Protein AF-A0A162KW30-F1 (afdb_monomer)

Radius of gyration: 27.32 Å; Cα contacts (8 Å, |Δi|>4): 170; chains: 1; bounding box: 54×61×60 Å

Mean predicted aligned error: 16.45 Å

Sequence (196 aa):
MENEQIKNENNSSNITFGSIIRRERKKSGKSLKEIEKEMTVKVKKVKDGKEVIEEDALITASYLNRIENENRVNVSFNLVCLLIKKFNLDLIEVFKSFGYGDIIANNMKQNSIKQDDIETILKETNFEAPIIIDGKEEKKVLTNNEKDMIATILNDVFKYGISNEESIVYVLTKLLNDMDCYKKSRKRLADDLKKI

Organism: NCBI:txid1538

Nearest PDB structures (foldseek):
  6xyw-assembly1_Bf  TM=2.398E-01  e=1.977E+00  Arabidopsis thaliana
  3kta-assembly2_D  TM=2.580E-01  e=2.854E+00  Pyrococcus furiosus
  4dys-assembly1_C  TM=1.854E-01  e=3.339E+00  Influenza A virus

Structure (mmCIF, N/CA/C/O backbone):
data_AF-A0A162KW30-F1
#
_entry.id   AF-A0A162KW30-F1
#
loop_
_atom_site.group_PDB
_atom_site.id
_atom_site.type_symbol
_atom_site.label_atom_id
_atom_site.label_alt_id
_atom_site.label_comp_id
_atom_site.label_asym_id
_atom_site.label_entity_id
_atom_site.label_seq_id
_atom_site.pdbx_PDB_ins_code
_atom_site.Cartn_x
_atom_site.Cartn_y
_atom_site.Cartn_z
_atom_site.occupancy
_atom_site.B_iso_or_equiv
_atom_site.auth_seq_id
_atom_site.auth_comp_id
_atom_site.auth_asym_id
_atom_site.auth_atom_id
_atom_site.pdbx_PDB_model_num
ATOM 1 N N . MET A 1 1 ? -17.166 -26.130 32.562 1.00 35.44 1 MET A N 1
ATOM 2 C CA . MET A 1 1 ? -17.244 -26.934 31.329 1.00 35.44 1 MET A CA 1
ATOM 3 C C . MET A 1 1 ? -17.393 -25.967 30.179 1.00 35.44 1 MET A C 1
ATOM 5 O O . MET A 1 1 ? -18.479 -25.457 29.935 1.00 35.44 1 MET A O 1
ATOM 9 N N . GLU A 1 2 ? -16.247 -25.629 29.603 1.00 36.00 2 GLU A N 1
ATOM 10 C CA . GLU A 1 2 ? -16.118 -24.983 28.302 1.00 36.00 2 GLU A CA 1
ATOM 11 C C . GLU A 1 2 ? -16.771 -25.859 27.228 1.00 36.00 2 GLU A C 1
ATOM 13 O O . GLU A 1 2 ? -16.699 -27.083 27.310 1.00 36.00 2 GLU A O 1
ATOM 18 N N . ASN A 1 3 ? -17.409 -25.228 26.243 1.00 32.56 3 ASN A N 1
ATOM 19 C CA . ASN A 1 3 ? -17.241 -25.601 24.840 1.00 32.56 3 ASN A CA 1
ATOM 20 C C . ASN A 1 3 ? -17.861 -24.531 23.938 1.00 32.56 3 ASN A C 1
ATOM 22 O O . ASN A 1 3 ? -19.067 -24.466 23.710 1.00 32.56 3 ASN A O 1
ATOM 26 N N . GLU A 1 4 ? -16.973 -23.638 23.510 1.00 43.03 4 GLU A N 1
ATOM 27 C CA . GLU A 1 4 ? -16.759 -23.263 22.114 1.00 43.03 4 GLU A CA 1
ATOM 28 C C . GLU A 1 4 ? -17.941 -23.431 21.148 1.00 43.03 4 GLU A C 1
ATOM 30 O O . GLU A 1 4 ? -18.181 -24.488 20.571 1.00 43.03 4 GLU A O 1
ATOM 35 N N . GLN A 1 5 ? -18.566 -22.302 20.823 1.00 36.06 5 GLN A N 1
ATOM 36 C CA . GLN A 1 5 ? -18.911 -22.010 19.435 1.00 36.06 5 GLN A CA 1
ATOM 37 C C . GLN A 1 5 ? -18.381 -20.621 19.085 1.00 36.06 5 GLN A C 1
ATOM 39 O O . GLN A 1 5 ? -19.130 -19.671 18.865 1.00 36.06 5 GLN A O 1
ATOM 44 N N . ILE A 1 6 ? -17.052 -20.510 19.007 1.00 41.78 6 ILE A N 1
ATOM 45 C CA . ILE A 1 6 ? -16.436 -19.538 18.104 1.00 41.78 6 ILE A CA 1
ATOM 46 C C . ILE A 1 6 ? -16.698 -20.093 16.704 1.00 41.78 6 ILE A C 1
ATOM 48 O O . ILE A 1 6 ? -15.903 -20.841 16.140 1.00 41.78 6 ILE A O 1
ATOM 52 N N . LYS A 1 7 ? -17.888 -19.804 16.168 1.00 34.81 7 LYS A N 1
ATOM 53 C CA . LYS A 1 7 ? -18.152 -20.029 14.753 1.00 34.81 7 LYS A CA 1
ATOM 54 C C . LYS A 1 7 ? -17.216 -19.105 13.985 1.00 34.81 7 LYS A C 1
ATOM 56 O O . LYS A 1 7 ? -17.316 -17.886 14.082 1.00 34.81 7 LYS A O 1
ATOM 61 N N . ASN A 1 8 ? -16.297 -19.720 13.248 1.00 37.59 8 ASN A N 1
ATOM 62 C CA . ASN A 1 8 ? -15.554 -19.095 12.167 1.00 37.59 8 ASN A CA 1
ATOM 63 C C . ASN A 1 8 ? -16.551 -18.497 11.160 1.00 37.59 8 ASN A C 1
ATOM 65 O O . ASN A 1 8 ? -16.997 -19.178 10.238 1.00 37.59 8 ASN A O 1
ATOM 69 N N . GLU A 1 9 ? -16.890 -17.219 11.327 1.00 38.69 9 GLU A N 1
ATOM 70 C CA . GLU A 1 9 ? -17.570 -16.380 10.332 1.00 38.69 9 GLU A CA 1
ATOM 71 C C . GLU A 1 9 ? -16.585 -15.996 9.215 1.00 38.69 9 GLU A C 1
ATOM 73 O O . GLU A 1 9 ? -16.326 -14.829 8.947 1.00 38.69 9 GLU A O 1
ATOM 78 N N . ASN A 1 10 ? -15.985 -17.000 8.576 1.00 41.72 10 ASN A N 1
ATOM 79 C CA . ASN A 1 10 ? -15.046 -16.821 7.470 1.00 41.72 10 ASN A CA 1
ATOM 80 C C . ASN A 1 10 ? -15.664 -17.225 6.125 1.00 41.72 10 ASN A C 1
ATOM 82 O O . ASN A 1 10 ? -14.955 -17.722 5.258 1.00 41.72 10 ASN A O 1
ATOM 86 N N . ASN A 1 11 ? -16.969 -16.998 5.918 1.00 37.97 11 ASN A N 1
ATOM 87 C CA . ASN A 1 11 ? -17.553 -17.078 4.577 1.00 37.97 11 ASN A CA 1
ATOM 88 C C . ASN A 1 11 ? -18.704 -16.079 4.334 1.00 37.97 11 ASN A C 1
ATOM 90 O O . ASN A 1 11 ? -19.744 -16.128 4.980 1.00 37.97 11 ASN A O 1
ATOM 94 N N . SER A 1 12 ? -18.448 -15.230 3.330 1.00 41.47 12 SER A N 1
ATOM 95 C CA . SER A 1 12 ? -19.298 -14.330 2.531 1.00 41.47 12 SER A CA 1
ATOM 96 C C . SER A 1 12 ? -19.993 -13.104 3.166 1.00 41.47 12 SER A C 1
ATOM 98 O O . SER A 1 12 ? -20.921 -13.210 3.957 1.00 41.47 12 SER A O 1
ATOM 100 N N . SER A 1 13 ? -19.595 -11.933 2.638 1.00 48.72 13 SER A N 1
ATOM 101 C CA . SER A 1 13 ? -20.461 -10.824 2.184 1.00 48.72 13 SER A CA 1
ATOM 102 C C . SER A 1 13 ? -21.050 -9.779 3.149 1.00 48.72 13 SER A C 1
ATOM 104 O O . SER A 1 13 ? -22.063 -9.204 2.776 1.00 48.72 13 SER A O 1
ATOM 106 N N . ASN A 1 14 ? -20.442 -9.451 4.303 1.00 62.00 14 ASN A N 1
ATOM 107 C CA . ASN A 1 14 ? -20.632 -8.132 4.965 1.00 62.00 14 ASN A CA 1
ATOM 108 C C . ASN A 1 14 ? -19.674 -7.911 6.161 1.00 62.00 14 ASN A C 1
ATOM 110 O O . ASN A 1 14 ? -20.093 -7.878 7.316 1.00 62.00 14 ASN A O 1
ATOM 114 N N . ILE A 1 15 ? -18.369 -7.750 5.912 1.00 80.56 15 ILE A N 1
ATOM 1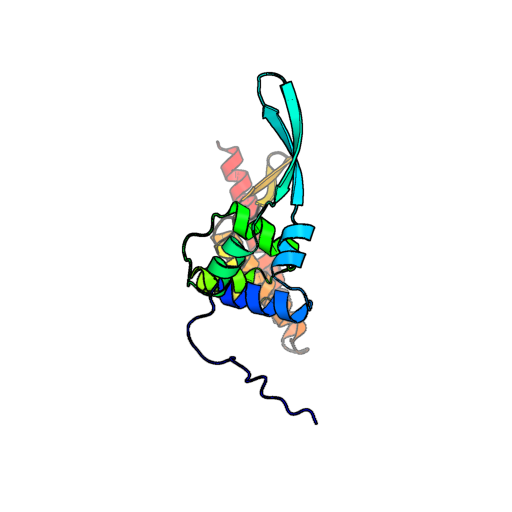15 C CA . ILE A 1 15 ? -17.463 -7.215 6.947 1.00 80.56 15 ILE A CA 1
ATOM 116 C C . ILE A 1 15 ? -17.817 -5.734 7.125 1.00 80.56 15 ILE A C 1
ATOM 118 O O . ILE A 1 15 ? -17.668 -4.968 6.178 1.00 80.56 15 ILE A O 1
ATOM 122 N N . THR A 1 16 ? -18.281 -5.321 8.307 1.00 89.44 16 THR A N 1
ATOM 123 C CA . THR A 1 16 ? -18.577 -3.909 8.605 1.00 89.44 16 THR A CA 1
ATOM 124 C C . THR A 1 16 ? -17.533 -3.331 9.551 1.00 89.44 16 THR A C 1
ATOM 126 O O . THR A 1 16 ? -16.923 -4.042 10.348 1.00 89.44 16 THR A O 1
ATOM 129 N N . PHE A 1 17 ? -17.332 -2.013 9.515 1.00 91.25 17 PHE A N 1
ATOM 130 C CA . PHE A 1 17 ? -16.385 -1.364 10.423 1.00 91.25 17 PHE A CA 1
ATOM 131 C C . PHE A 1 17 ? -16.733 -1.634 11.901 1.00 91.25 17 PHE A C 1
ATOM 133 O O . PHE A 1 17 ? -15.858 -1.882 12.732 1.00 91.25 17 PHE A O 1
ATOM 140 N N . GLY A 1 18 ? -18.033 -1.682 12.210 1.00 92.06 18 GLY A N 1
ATOM 141 C CA . GLY A 1 18 ? -18.549 -2.042 13.527 1.00 92.06 18 GLY A CA 1
ATOM 142 C C . GLY A 1 18 ? -18.197 -3.461 13.971 1.00 92.06 18 GLY A C 1
ATOM 143 O O . GLY A 1 18 ? -17.797 -3.652 15.123 1.00 92.06 18 GLY A O 1
ATOM 144 N N . SER A 1 19 ? -18.289 -4.453 13.076 1.00 91.62 19 SER A N 1
ATOM 145 C CA . SER A 1 19 ? -17.962 -5.844 13.417 1.00 91.62 19 SER A CA 1
ATOM 146 C C . SER A 1 19 ? -16.473 -6.023 13.725 1.00 91.62 19 SER A C 1
ATOM 148 O O . SER A 1 19 ? -16.132 -6.753 14.658 1.00 91.62 19 SER A O 1
ATOM 150 N N . ILE A 1 20 ? -15.599 -5.306 13.007 1.00 92.75 20 ILE A N 1
ATOM 151 C CA . ILE A 1 20 ? -14.146 -5.295 13.245 1.00 92.75 20 ILE A CA 1
ATOM 152 C C . ILE A 1 20 ? -13.847 -4.772 14.655 1.00 92.75 20 ILE A C 1
ATOM 154 O O . ILE A 1 20 ? -13.191 -5.448 15.450 1.00 92.75 20 ILE A O 1
ATOM 158 N N . ILE A 1 21 ? -14.385 -3.597 15.000 1.00 93.56 21 ILE A N 1
ATOM 159 C CA . ILE A 1 21 ? -14.180 -2.977 16.318 1.00 93.56 21 ILE A CA 1
ATOM 160 C C . ILE A 1 21 ? -14.689 -3.886 17.436 1.00 93.56 21 ILE A C 1
ATOM 162 O O . ILE A 1 21 ? -13.979 -4.128 18.413 1.00 93.56 21 ILE A O 1
ATOM 166 N N . ARG A 1 22 ? -15.901 -4.432 17.283 1.00 93.38 22 ARG A N 1
ATOM 167 C CA . ARG A 1 22 ? -16.506 -5.322 18.279 1.00 93.38 22 ARG A CA 1
ATOM 168 C C . ARG A 1 22 ? -15.631 -6.545 18.545 1.00 93.38 22 ARG A C 1
ATOM 170 O O . ARG A 1 22 ? -15.493 -6.955 19.700 1.00 93.38 22 ARG A O 1
ATOM 177 N N . ARG A 1 23 ? -15.052 -7.131 17.492 1.00 93.81 23 AR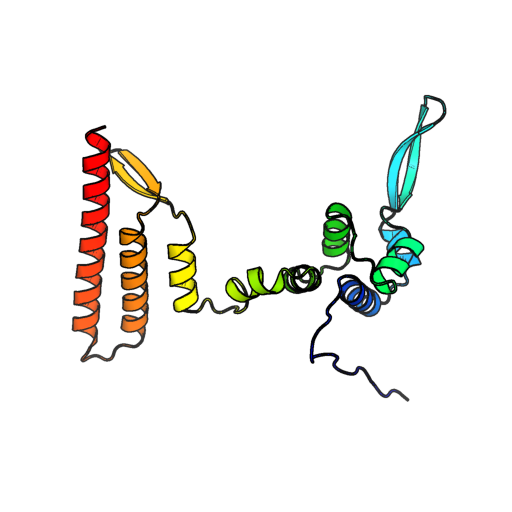G A N 1
ATOM 178 C CA . ARG A 1 23 ? -14.154 -8.286 17.593 1.00 93.81 23 ARG A CA 1
ATOM 179 C C . ARG A 1 23 ? -12.884 -7.933 18.365 1.00 93.81 23 ARG A C 1
ATOM 181 O O . ARG A 1 23 ? -12.570 -8.621 19.334 1.00 93.81 23 ARG A O 1
ATOM 188 N N . GLU A 1 24 ? -12.191 -6.861 17.987 1.00 93.62 24 GLU A N 1
ATOM 189 C CA . GLU A 1 24 ? -10.928 -6.477 18.635 1.00 93.62 24 GLU A CA 1
ATOM 190 C C . GLU A 1 24 ? -11.132 -5.987 20.076 1.00 93.62 24 GLU A C 1
ATOM 192 O O . GLU A 1 24 ? -10.371 -6.354 20.974 1.00 93.62 24 GLU A O 1
ATOM 197 N N . ARG A 1 25 ? -12.228 -5.272 20.362 1.00 94.50 25 ARG A N 1
ATOM 198 C CA . ARG A 1 25 ? -12.582 -4.918 21.742 1.00 94.50 25 ARG A CA 1
ATOM 199 C C . ARG A 1 25 ? -12.811 -6.162 22.599 1.00 94.50 25 ARG A C 1
ATOM 201 O O . ARG A 1 25 ? -12.251 -6.249 23.691 1.00 94.50 25 ARG A O 1
ATOM 208 N N . LYS A 1 26 ? -13.602 -7.131 22.121 1.00 94.00 26 LYS A N 1
ATOM 209 C CA . LYS A 1 26 ? -13.847 -8.387 22.853 1.00 94.00 26 LYS A CA 1
ATOM 210 C C . LYS A 1 26 ? -12.557 -9.176 23.088 1.00 94.00 26 LYS A C 1
ATOM 212 O O . LYS A 1 26 ? -12.370 -9.661 24.198 1.00 94.00 26 LYS A O 1
ATOM 217 N N . LYS A 1 27 ? -11.654 -9.246 22.101 1.00 92.94 27 LYS A N 1
ATOM 218 C CA . LYS A 1 27 ? -10.320 -9.856 22.264 1.00 92.94 27 LYS A CA 1
ATOM 219 C C . LYS A 1 27 ? -9.495 -9.172 23.355 1.00 92.94 27 LYS A C 1
ATOM 221 O O . LYS A 1 27 ? -8.808 -9.849 24.106 1.00 92.94 27 LYS A O 1
ATOM 226 N N . SER A 1 28 ? -9.597 -7.847 23.475 1.00 90.06 28 SER A N 1
ATOM 227 C CA . SER A 1 28 ? -8.920 -7.093 24.539 1.00 90.06 28 SER A CA 1
ATOM 228 C C . SER A 1 28 ? -9.554 -7.250 25.932 1.00 90.06 28 SER A C 1
ATOM 230 O O . SER A 1 28 ? -9.006 -6.733 26.900 1.00 90.06 28 SER A O 1
ATOM 232 N N . GLY A 1 29 ? -10.709 -7.920 26.051 1.00 92.31 29 GLY A N 1
ATOM 233 C CA . GLY A 1 29 ? -11.414 -8.132 27.321 1.00 92.31 29 GLY A CA 1
ATOM 234 C C . GLY A 1 29 ? -12.092 -6.887 27.904 1.00 92.31 29 GLY A C 1
ATOM 235 O O . GLY A 1 29 ? -12.604 -6.947 29.017 1.00 92.31 29 GLY A O 1
ATOM 236 N N . LYS A 1 30 ? -12.120 -5.764 27.174 1.00 93.12 30 LYS A N 1
ATOM 237 C CA . LYS A 1 30 ? -12.588 -4.468 27.691 1.00 93.12 30 LYS A CA 1
ATOM 238 C C . LYS A 1 30 ? -14.063 -4.202 27.403 1.00 93.12 30 LYS A C 1
ATOM 240 O O . LYS A 1 30 ? -14.580 -4.440 26.305 1.00 93.12 30 LYS A O 1
ATOM 245 N N . SER A 1 31 ? -14.750 -3.627 28.380 1.00 94.38 31 SER A N 1
ATOM 246 C CA . SER A 1 31 ? -16.085 -3.056 28.223 1.00 94.38 31 SER A CA 1
ATOM 247 C C . SER A 1 31 ? -16.043 -1.731 27.452 1.00 94.38 31 SER A C 1
ATOM 249 O O . SER A 1 31 ? -15.019 -1.056 27.369 1.00 94.38 31 SER A O 1
ATOM 251 N N . LEU A 1 32 ? -17.186 -1.318 26.899 1.00 94.31 32 LEU A N 1
ATOM 252 C CA . LEU A 1 32 ? -17.308 -0.032 26.200 1.00 94.31 32 LEU A CA 1
ATOM 253 C C . LEU A 1 32 ? -16.972 1.162 27.111 1.00 94.31 32 LEU A C 1
ATOM 255 O O . LEU A 1 32 ? -16.359 2.121 26.654 1.00 94.31 32 LEU A O 1
ATOM 259 N N . LYS A 1 33 ? -17.333 1.083 28.401 1.00 94.81 33 LYS A N 1
ATOM 260 C CA . LYS A 1 33 ? -17.026 2.121 29.397 1.00 94.81 33 LYS A CA 1
ATOM 261 C C . LYS A 1 33 ? -15.531 2.223 29.691 1.00 94.81 33 LYS A C 1
ATOM 263 O O . LYS A 1 33 ? -15.026 3.318 29.905 1.00 94.81 33 LYS A O 1
ATOM 268 N N . GLU A 1 34 ? -14.822 1.097 29.698 1.00 93.88 34 GLU A N 1
ATOM 269 C CA . GLU A 1 34 ? -13.366 1.100 29.862 1.00 93.88 34 GLU A CA 1
ATOM 270 C C . GLU A 1 34 ? -12.676 1.722 28.649 1.00 93.88 34 GLU A C 1
ATOM 272 O O . GLU A 1 34 ? -11.767 2.527 28.822 1.00 93.88 34 GLU A O 1
ATOM 277 N N . ILE A 1 35 ? -13.151 1.435 27.430 1.00 94.25 35 ILE A N 1
ATOM 278 C CA . ILE A 1 35 ? -12.634 2.092 26.222 1.00 94.25 35 ILE A CA 1
ATOM 279 C C . ILE A 1 35 ? -12.885 3.601 26.257 1.00 94.25 35 ILE A C 1
ATOM 281 O O . ILE A 1 35 ? -11.957 4.357 25.987 1.00 94.25 35 ILE A O 1
ATOM 285 N N . GLU A 1 36 ? -14.096 4.037 26.613 1.00 94.31 36 GLU A N 1
ATOM 286 C CA . GLU A 1 36 ? -14.420 5.462 26.772 1.00 94.31 36 GLU A CA 1
ATOM 287 C C . GLU A 1 36 ? -13.448 6.137 27.743 1.00 94.31 36 GLU A C 1
ATOM 289 O O . GLU A 1 36 ? -12.816 7.124 27.381 1.00 94.31 36 GLU A O 1
ATOM 294 N N . LYS A 1 37 ? -13.243 5.544 28.926 1.00 93.12 37 LYS A N 1
ATOM 295 C CA . LYS A 1 37 ? -12.314 6.062 29.937 1.00 93.12 37 LYS A CA 1
ATOM 296 C C . LYS A 1 37 ? -10.875 6.158 29.422 1.00 93.12 37 LYS A C 1
ATOM 298 O O . LYS A 1 37 ? -10.185 7.132 29.702 1.00 93.12 37 LYS A O 1
ATOM 303 N N . GLU A 1 38 ? -10.407 5.164 28.672 1.00 92.25 38 GLU A N 1
ATOM 304 C CA . GLU A 1 38 ? -9.063 5.172 28.077 1.00 92.25 38 GLU A CA 1
ATOM 305 C C . GLU A 1 38 ? -8.913 6.158 26.913 1.00 92.25 38 GLU A C 1
ATOM 307 O O . GLU A 1 38 ? -7.795 6.430 26.476 1.00 92.25 38 GLU A O 1
ATOM 312 N N . MET A 1 39 ? -10.027 6.645 26.372 1.00 91.00 39 MET A N 1
ATOM 313 C CA . MET A 1 39 ? -10.074 7.619 25.286 1.00 91.00 39 MET A CA 1
ATOM 314 C C . MET A 1 39 ? -10.511 9.003 25.776 1.00 91.00 39 MET A C 1
ATOM 316 O O . MET A 1 39 ? -10.816 9.874 24.961 1.00 91.00 39 MET A O 1
ATOM 320 N N . THR A 1 40 ? -10.506 9.219 27.090 1.00 92.06 40 THR A N 1
ATOM 321 C CA . THR A 1 40 ? -10.699 10.525 27.711 1.00 92.06 40 THR A CA 1
ATOM 322 C C . THR A 1 40 ? -9.392 11.301 27.719 1.00 92.06 40 THR A C 1
ATOM 324 O O . THR A 1 40 ? -8.357 10.812 28.174 1.00 92.06 40 THR A O 1
ATOM 327 N N . VAL A 1 41 ? -9.439 12.532 27.219 1.00 88.69 41 VAL A N 1
ATOM 328 C CA . VAL A 1 41 ? -8.291 13.440 27.175 1.00 88.69 41 VAL A CA 1
ATOM 329 C C . VAL A 1 41 ? -8.634 14.761 27.846 1.00 88.69 41 VAL A C 1
ATOM 331 O O . VAL A 1 41 ? -9.793 15.163 27.923 1.00 88.69 41 VAL A O 1
ATOM 334 N N . LYS A 1 42 ? -7.609 15.462 28.328 1.00 88.81 42 LYS A N 1
ATOM 335 C CA . LYS A 1 42 ? -7.765 16.806 28.885 1.00 88.81 42 LYS A CA 1
ATOM 336 C C . LYS A 1 42 ? -7.868 17.817 27.750 1.00 88.81 42 LYS A C 1
ATOM 338 O O . LYS A 1 42 ? -6.921 17.995 26.988 1.00 88.81 42 LYS A O 1
ATOM 343 N N . VAL A 1 43 ? -9.009 18.484 27.654 1.00 83.62 43 VAL A N 1
ATOM 344 C CA . VAL A 1 43 ? -9.313 19.498 26.647 1.00 83.62 43 VAL A CA 1
ATOM 345 C C . VAL A 1 43 ? -9.427 20.851 27.336 1.00 83.62 43 VAL A C 1
ATOM 347 O O . VAL A 1 43 ? -10.118 20.999 28.342 1.00 83.62 43 VAL A O 1
ATOM 350 N N . LYS A 1 44 ? -8.752 21.862 26.785 1.00 83.69 44 LYS A N 1
ATOM 351 C CA . LYS A 1 44 ? -8.962 23.253 27.189 1.00 83.69 44 LYS A CA 1
ATOM 352 C C . LYS A 1 44 ? -10.266 23.754 26.579 1.00 83.69 44 LYS A C 1
ATOM 354 O O . LYS A 1 44 ? -10.395 23.793 25.358 1.00 83.69 44 LYS A O 1
ATOM 359 N N . LYS A 1 45 ? -11.218 24.146 27.418 1.00 81.62 45 LYS A N 1
ATOM 360 C CA . LYS A 1 45 ? -12.473 24.781 27.007 1.00 81.62 45 LYS A CA 1
ATOM 361 C C . LYS A 1 45 ? -12.574 26.156 27.650 1.00 81.62 45 LYS A C 1
ATOM 363 O O . LYS A 1 45 ? -12.101 26.360 28.763 1.00 81.62 45 LYS A O 1
ATOM 368 N N . VAL A 1 46 ? -13.190 27.102 26.952 1.00 81.44 46 VAL A N 1
ATOM 369 C CA . VAL A 1 46 ? -13.500 28.413 27.526 1.00 81.44 46 VAL A CA 1
ATOM 370 C C . VAL A 1 46 ? -14.909 28.347 28.100 1.00 81.44 46 VAL A C 1
ATOM 372 O O . VAL A 1 46 ? -15.869 28.177 27.351 1.00 81.44 46 VAL A O 1
ATOM 375 N N . LYS A 1 47 ? -15.030 28.462 29.422 1.00 79.25 47 LYS A N 1
ATOM 376 C CA . LYS A 1 47 ? -16.312 28.633 30.120 1.00 79.25 47 LYS A CA 1
ATOM 377 C C . LYS A 1 47 ? -16.297 29.984 30.818 1.00 79.25 47 LYS A C 1
ATOM 379 O O . LYS A 1 47 ? -15.323 30.317 31.488 1.00 79.25 47 LYS A O 1
ATOM 384 N N . ASP A 1 48 ? -17.341 30.778 30.596 1.00 79.81 48 ASP A N 1
ATOM 385 C CA . ASP A 1 48 ? -17.507 32.113 31.190 1.00 79.81 48 ASP A CA 1
ATOM 386 C C . ASP A 1 48 ? -16.278 33.029 31.009 1.00 79.81 48 ASP A C 1
ATOM 388 O O . ASP A 1 48 ? -15.855 33.742 31.919 1.00 79.81 48 ASP A O 1
ATOM 392 N N . GLY A 1 49 ? -15.656 32.974 29.824 1.00 80.31 49 GLY A N 1
ATOM 393 C CA . GLY A 1 49 ? -14.479 33.781 29.479 1.00 80.31 49 GLY A CA 1
ATOM 394 C C . GLY A 1 49 ? -13.159 33.330 30.118 1.00 80.31 49 GLY A C 1
ATOM 395 O O . GLY A 1 49 ? -12.154 34.019 29.956 1.00 80.31 49 GLY A O 1
ATOM 396 N N . LYS A 1 50 ? -13.124 32.188 30.820 1.00 77.94 50 LYS A N 1
ATOM 397 C CA . LYS A 1 50 ? -11.910 31.620 31.428 1.00 77.94 50 LYS A CA 1
ATOM 398 C C . LYS A 1 50 ? -11.548 30.274 30.803 1.00 77.94 50 LYS A C 1
ATOM 400 O O . LYS A 1 50 ? -12.422 29.451 30.537 1.00 77.94 50 LYS A O 1
ATOM 405 N N . GLU A 1 51 ? -10.252 30.042 30.590 1.00 81.19 51 GLU A N 1
ATOM 406 C CA . GLU A 1 51 ? -9.738 28.725 30.196 1.00 81.19 51 GLU A CA 1
ATOM 407 C C . GLU A 1 51 ? -9.879 27.739 31.362 1.00 81.19 51 GLU A C 1
ATOM 409 O O . GLU A 1 51 ? -9.297 27.931 32.430 1.00 81.19 51 GLU A O 1
ATOM 414 N N . VAL A 1 52 ? -10.631 26.664 31.141 1.00 84.06 52 VAL A N 1
ATOM 415 C CA . VAL A 1 52 ? -10.803 25.547 32.071 1.00 84.06 52 VAL A CA 1
ATOM 416 C C . VAL A 1 52 ? -10.329 24.272 31.378 1.00 84.06 52 VAL A C 1
ATOM 418 O O . VAL A 1 52 ? -10.598 24.053 30.196 1.00 84.06 52 VAL A O 1
ATOM 421 N N . ILE A 1 53 ? -9.589 23.431 32.099 1.00 83.75 53 ILE A N 1
ATOM 422 C CA . ILE A 1 53 ? -9.175 22.113 31.611 1.00 83.75 53 ILE A CA 1
ATOM 423 C C . ILE A 1 53 ? -10.232 21.107 32.059 1.00 83.75 53 ILE A C 1
ATOM 425 O O . ILE A 1 53 ? -10.401 20.889 33.256 1.00 83.75 53 ILE A O 1
ATOM 429 N N . GLU A 1 54 ? -10.921 20.494 31.103 1.00 86.31 54 GLU A N 1
ATOM 430 C CA . GLU A 1 54 ? -11.923 19.459 31.357 1.00 86.31 54 GLU A CA 1
ATOM 431 C C . GLU A 1 54 ? -11.486 18.134 30.744 1.00 86.31 54 GLU A C 1
ATOM 433 O O . GLU A 1 54 ? -10.789 18.097 29.733 1.00 86.31 54 GLU A O 1
ATOM 438 N N . GLU A 1 55 ? -11.891 17.034 31.364 1.00 87.06 55 GLU A N 1
ATOM 439 C CA . GLU A 1 55 ? -11.730 15.706 30.789 1.00 87.06 55 GLU A CA 1
ATOM 440 C C . GLU A 1 55 ? -12.905 15.431 29.854 1.00 87.06 55 GLU A C 1
ATOM 442 O O . GLU A 1 55 ? -14.058 15.454 30.279 1.00 87.06 55 GLU A O 1
ATOM 447 N N . ASP A 1 56 ? -12.609 15.206 28.576 1.00 87.12 56 ASP A N 1
ATOM 448 C CA . ASP A 1 56 ? -13.616 14.920 27.561 1.00 87.12 56 ASP A CA 1
ATOM 449 C C . ASP A 1 56 ? -13.274 13.629 26.820 1.00 87.12 56 ASP A C 1
ATOM 451 O O . ASP A 1 56 ? -12.120 13.384 26.447 1.00 87.12 56 ASP A O 1
ATOM 455 N N . ALA A 1 57 ? -14.283 12.785 26.627 1.00 88.19 57 ALA A N 1
ATOM 456 C CA . ALA A 1 57 ? -14.126 11.528 25.919 1.00 88.19 57 ALA A CA 1
ATOM 457 C C . ALA A 1 57 ? -14.074 11.794 24.413 1.00 88.19 57 ALA A C 1
ATOM 459 O O . ALA A 1 57 ? -15.018 12.329 23.833 1.00 88.19 57 ALA A O 1
ATOM 460 N N . LEU A 1 58 ? -13.002 11.353 23.748 1.00 89.31 58 LEU A N 1
ATOM 461 C CA . LEU A 1 58 ? -12.909 11.426 22.284 1.00 89.31 58 LEU A CA 1
ATOM 462 C C . LEU A 1 58 ? -14.003 10.591 21.596 1.00 89.31 58 LEU A C 1
ATOM 464 O O . LEU A 1 58 ? -14.377 10.862 20.455 1.00 89.31 58 LEU A O 1
ATOM 468 N N . ILE A 1 59 ? -14.509 9.568 22.289 1.00 90.19 59 ILE A N 1
ATOM 469 C CA . ILE A 1 59 ? -15.669 8.772 21.900 1.00 90.19 59 ILE A CA 1
ATOM 470 C C . ILE A 1 59 ? -16.364 8.231 23.153 1.00 90.19 59 ILE A C 1
ATOM 472 O O . ILE A 1 59 ? -15.721 7.661 24.031 1.00 90.19 59 ILE A O 1
ATOM 476 N N . THR A 1 60 ? -17.687 8.374 23.225 1.00 92.19 60 THR A N 1
ATOM 477 C CA . THR A 1 60 ? -18.479 7.834 24.341 1.00 92.19 60 THR A CA 1
ATOM 478 C C . THR A 1 60 ? -18.813 6.357 24.128 1.00 92.19 60 THR A C 1
ATOM 480 O O . THR A 1 60 ? -18.955 5.900 22.989 1.00 92.19 60 THR A O 1
ATOM 483 N N . ALA A 1 61 ? -19.027 5.601 25.208 1.00 92.31 61 ALA A N 1
ATOM 484 C CA . ALA A 1 61 ? -19.427 4.194 25.155 1.00 92.31 61 ALA A CA 1
ATOM 485 C C . ALA A 1 61 ? -20.738 4.004 24.385 1.00 92.31 61 ALA A C 1
ATOM 487 O O . ALA A 1 61 ? -20.890 3.029 23.652 1.00 92.31 61 ALA A O 1
ATOM 488 N N . SER A 1 62 ? -21.667 4.958 24.514 1.00 91.44 62 SER A N 1
ATOM 489 C CA . SER A 1 62 ? -22.912 4.974 23.742 1.00 91.44 62 SER A CA 1
ATOM 490 C C . SER A 1 62 ? -22.626 5.106 22.248 1.00 91.44 62 SER A C 1
ATOM 492 O O . SER A 1 62 ? -23.094 4.291 21.459 1.00 91.44 62 SER A O 1
ATOM 494 N N . TYR A 1 63 ? -21.792 6.067 21.840 1.00 90.69 63 TYR A N 1
ATOM 495 C CA . TYR A 1 63 ? -21.449 6.246 20.430 1.00 90.69 63 TYR A CA 1
ATOM 496 C C . TYR A 1 63 ? -20.725 5.019 19.859 1.00 90.69 63 TYR A C 1
ATOM 498 O O . TYR A 1 63 ? -21.062 4.566 18.766 1.00 90.69 63 TYR A O 1
ATOM 506 N N . LEU A 1 64 ? -19.787 4.441 20.614 1.00 92.44 64 LEU A N 1
ATOM 507 C CA . LEU A 1 64 ? -19.084 3.215 20.238 1.00 92.44 64 LEU A CA 1
ATOM 508 C C . LEU A 1 64 ? -20.045 2.022 20.104 1.00 92.44 64 LEU A C 1
ATOM 510 O O . LEU A 1 64 ? -19.955 1.279 19.130 1.00 92.44 64 LEU A O 1
ATOM 514 N N . ASN A 1 65 ? -21.028 1.887 21.003 1.00 91.62 65 ASN A N 1
ATOM 515 C CA . ASN A 1 65 ? -22.072 0.862 20.903 1.00 91.62 65 ASN A CA 1
ATOM 516 C C . ASN A 1 65 ? -22.868 0.966 19.595 1.00 91.62 65 ASN A C 1
ATOM 518 O O . ASN A 1 65 ? -23.201 -0.052 18.987 1.00 91.62 65 ASN A O 1
ATOM 522 N N . ARG A 1 66 ? -23.154 2.198 19.156 1.00 90.44 66 ARG A N 1
ATOM 523 C CA . ARG A 1 66 ? -23.850 2.460 17.890 1.00 90.44 66 ARG A CA 1
ATOM 524 C C . ARG A 1 66 ? -22.994 2.083 16.685 1.00 90.44 66 ARG A C 1
ATOM 526 O O . ARG A 1 66 ? -23.521 1.535 15.724 1.00 90.44 66 ARG A O 1
ATOM 533 N N . ILE A 1 67 ? -21.683 2.337 16.734 1.00 91.00 67 ILE A N 1
ATOM 534 C CA . ILE A 1 67 ? -20.759 1.867 15.690 1.00 91.00 67 ILE A CA 1
ATOM 535 C C . ILE A 1 67 ? -20.782 0.334 15.622 1.00 91.00 67 ILE A C 1
ATOM 537 O O . ILE A 1 67 ? -20.924 -0.214 14.535 1.00 91.00 67 ILE A O 1
ATOM 541 N N . GLU A 1 68 ? -20.683 -0.354 16.765 1.00 91.19 68 GLU A N 1
ATOM 542 C CA . GLU A 1 68 ? -20.603 -1.822 16.816 1.00 91.19 68 GLU A CA 1
ATOM 543 C C . GLU A 1 68 ? -21.883 -2.543 16.367 1.00 91.19 68 GLU A C 1
ATOM 545 O O . GLU A 1 68 ? -21.782 -3.650 15.839 1.00 91.19 68 GLU A O 1
ATOM 550 N N . ASN A 1 69 ? -23.071 -1.968 16.604 1.00 85.56 69 ASN A N 1
ATOM 551 C CA . ASN A 1 69 ? -24.337 -2.708 16.486 1.00 85.56 69 ASN A CA 1
ATOM 552 C C . ASN A 1 69 ? -25.396 -2.073 15.567 1.00 85.56 69 ASN A C 1
ATOM 554 O O . ASN A 1 69 ? -26.300 -2.784 15.141 1.00 85.56 69 ASN A O 1
ATOM 558 N N . GLU A 1 70 ? -25.329 -0.776 15.245 1.00 75.44 70 GLU A N 1
ATOM 559 C CA . GLU A 1 70 ? -26.389 -0.084 14.479 1.00 75.44 70 GLU A CA 1
ATOM 560 C C . GLU A 1 70 ? -26.051 0.101 12.988 1.00 75.44 70 GLU A C 1
ATOM 562 O O . GLU A 1 70 ? -26.670 0.926 12.321 1.00 75.44 70 GLU A O 1
ATOM 567 N N . ASN A 1 71 ? -25.057 -0.629 12.456 1.00 65.50 71 ASN A N 1
ATOM 568 C CA . ASN A 1 71 ? -24.591 -0.512 11.062 1.00 65.50 71 ASN A CA 1
ATOM 569 C C . ASN A 1 71 ? -24.387 0.946 10.620 1.00 65.50 71 ASN A C 1
ATOM 571 O O . ASN A 1 71 ? -24.769 1.360 9.526 1.00 65.50 71 ASN A O 1
ATOM 575 N N . ARG A 1 72 ? -23.800 1.764 11.497 1.00 65.88 72 ARG A N 1
ATOM 576 C CA . ARG A 1 72 ? -23.619 3.186 11.226 1.00 65.88 72 ARG A CA 1
ATOM 577 C C . ARG A 1 72 ? -22.545 3.376 10.150 1.00 65.88 72 ARG A C 1
ATOM 579 O O . ARG A 1 72 ? -21.358 3.296 10.440 1.00 65.88 72 ARG A O 1
ATOM 586 N N . VAL A 1 73 ? -22.977 3.645 8.919 1.00 60.06 73 VAL A N 1
ATOM 587 C CA . VAL A 1 73 ? -22.098 3.743 7.735 1.00 60.06 73 VAL A CA 1
ATOM 588 C C . VAL A 1 73 ? -21.265 5.037 7.726 1.00 60.06 73 VAL A C 1
ATOM 590 O O . VAL A 1 73 ? -20.163 5.066 7.191 1.00 60.06 73 VAL A O 1
ATOM 593 N N . ASN A 1 74 ? -21.735 6.094 8.398 1.00 70.56 74 ASN A N 1
ATOM 594 C CA . ASN A 1 74 ? -21.145 7.437 8.316 1.00 70.56 74 ASN A CA 1
ATOM 595 C C . ASN A 1 74 ? -20.302 7.794 9.550 1.00 70.56 74 ASN A C 1
ATOM 597 O O . ASN A 1 74 ? -20.594 8.752 10.269 1.00 70.56 74 ASN A O 1
ATOM 601 N N . VAL A 1 75 ? -19.266 7.004 9.830 1.00 84.62 75 VAL A N 1
ATOM 602 C CA . VAL A 1 75 ? -18.246 7.369 10.826 1.00 84.62 75 VAL A CA 1
ATOM 603 C C . VAL A 1 75 ? -17.270 8.353 10.181 1.00 84.62 75 VAL A C 1
ATOM 605 O O . VAL A 1 75 ? -16.792 8.115 9.076 1.00 84.62 75 VAL A O 1
ATOM 608 N N . SER A 1 76 ? -16.965 9.470 10.848 1.00 88.12 76 SER A N 1
ATOM 609 C CA . SER A 1 76 ? -16.010 10.439 10.301 1.00 88.12 76 SER A CA 1
ATOM 610 C C . SER A 1 76 ? -14.618 9.817 10.170 1.00 88.12 76 SER A C 1
ATOM 612 O O . SER A 1 76 ? -14.189 9.040 11.024 1.00 88.12 76 SER A O 1
ATOM 614 N N . PHE A 1 77 ? -13.877 10.198 9.128 1.00 87.06 77 PHE A N 1
ATOM 615 C CA . PHE A 1 77 ? -12.537 9.662 8.874 1.00 87.06 77 PHE A CA 1
ATOM 616 C C . PHE A 1 77 ? -11.579 9.849 10.063 1.00 87.06 77 PHE A C 1
ATOM 618 O O . PHE A 1 77 ? -10.833 8.937 10.415 1.00 87.06 77 PHE A O 1
ATOM 625 N N . ASN A 1 78 ? -11.652 10.996 10.746 1.00 89.19 78 ASN A N 1
ATOM 626 C CA . ASN A 1 78 ? -10.861 11.251 11.954 1.00 89.19 78 ASN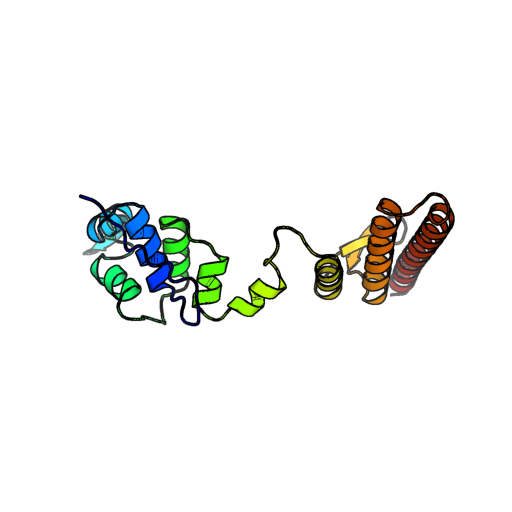 A CA 1
ATOM 627 C C . ASN A 1 78 ? -11.144 10.219 13.053 1.00 89.19 78 ASN A C 1
ATOM 629 O O . ASN A 1 78 ? -10.217 9.737 13.704 1.00 89.19 7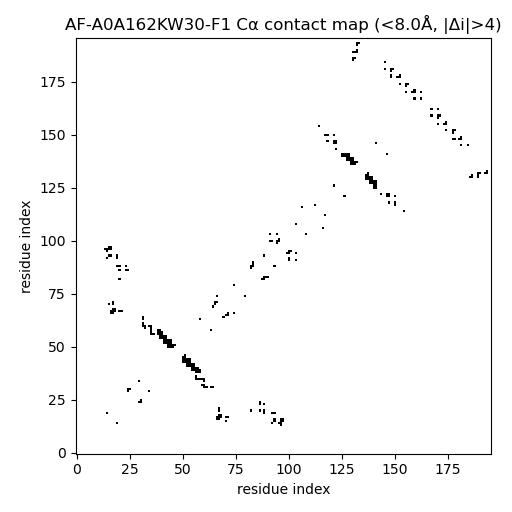8 ASN A O 1
ATOM 633 N N . LEU A 1 79 ? -12.413 9.852 13.237 1.00 90.25 79 LEU A N 1
ATOM 634 C CA . LEU A 1 79 ? -12.803 8.858 14.228 1.00 90.25 79 LEU A CA 1
ATOM 635 C C . LEU A 1 79 ? -12.402 7.440 13.798 1.00 90.25 79 LEU A C 1
ATOM 637 O O . LEU A 1 79 ? -11.961 6.659 14.636 1.00 90.25 79 LEU A O 1
ATOM 641 N N . VAL A 1 80 ? -12.466 7.128 12.499 1.00 91.00 80 VAL A N 1
ATOM 642 C CA . VAL A 1 80 ? -11.932 5.872 11.945 1.00 91.00 80 VAL A CA 1
ATOM 643 C C . VAL A 1 80 ? -10.436 5.745 12.248 1.00 91.00 80 VAL A C 1
ATOM 645 O O . VAL A 1 80 ? -10.019 4.755 12.845 1.00 91.00 80 VAL A O 1
ATOM 648 N N . CYS A 1 81 ? -9.636 6.770 11.936 1.00 88.75 81 CYS A N 1
ATOM 649 C CA . CYS A 1 81 ? -8.199 6.806 12.230 1.00 88.75 81 CYS A CA 1
ATOM 650 C C . CYS A 1 81 ? -7.892 6.632 13.723 1.00 88.75 81 CYS A C 1
ATOM 652 O O . CYS A 1 81 ? -6.951 5.928 14.094 1.00 88.75 81 CYS A O 1
ATOM 654 N N . LEU A 1 82 ? -8.685 7.270 14.587 1.00 91.38 82 LEU A N 1
ATOM 655 C CA . LEU A 1 82 ? -8.535 7.153 16.033 1.00 91.38 82 LEU A CA 1
ATOM 656 C C . LEU A 1 82 ? -8.774 5.712 16.508 1.00 91.38 82 LEU A C 1
ATOM 658 O O . LEU A 1 82 ? -7.993 5.182 17.297 1.00 91.38 82 LEU A O 1
ATOM 662 N N . LEU A 1 83 ? -9.826 5.065 16.003 1.00 92.62 83 LEU A N 1
ATOM 663 C CA . LEU A 1 83 ? -10.196 3.699 16.376 1.00 92.62 83 LEU A CA 1
ATOM 664 C C . LEU A 1 83 ? -9.229 2.657 15.799 1.00 92.62 83 LEU A C 1
ATOM 666 O O . LEU A 1 83 ? -8.897 1.705 16.503 1.00 92.62 83 LEU A O 1
ATOM 670 N N . ILE A 1 84 ? -8.701 2.876 14.587 1.00 90.88 84 ILE A N 1
ATOM 671 C CA . ILE A 1 84 ? -7.607 2.070 14.018 1.00 90.88 84 ILE A CA 1
ATOM 672 C C . ILE A 1 84 ? -6.430 2.034 14.986 1.00 90.88 84 ILE A C 1
ATOM 674 O O . ILE A 1 84 ? -5.971 0.957 15.354 1.00 90.88 84 ILE A O 1
ATOM 678 N N . LYS A 1 85 ? -5.970 3.205 15.439 1.00 89.56 85 LYS A N 1
ATOM 679 C CA . LYS A 1 85 ? -4.848 3.298 16.380 1.00 89.56 85 LYS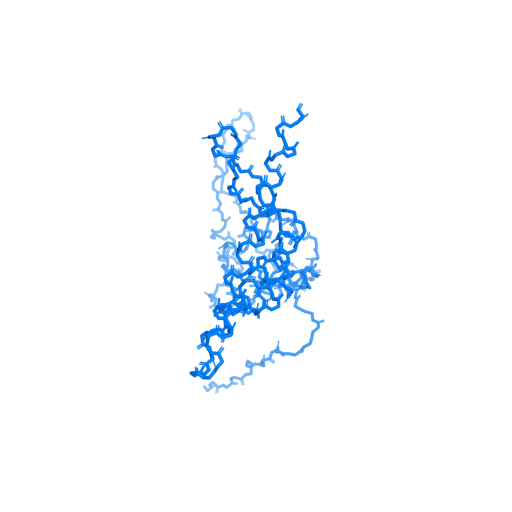 A CA 1
ATOM 680 C C . LYS A 1 85 ? -5.185 2.663 17.725 1.00 89.56 85 LYS A C 1
ATOM 682 O O . LYS A 1 85 ? -4.356 1.957 18.286 1.00 89.56 85 LYS A O 1
ATOM 687 N N . LYS A 1 86 ? -6.396 2.901 18.240 1.00 91.44 86 LYS A N 1
ATOM 688 C CA . LYS A 1 86 ? -6.813 2.406 19.557 1.00 91.44 86 LYS A CA 1
ATOM 689 C C . LYS A 1 86 ? -6.824 0.881 19.638 1.00 91.44 86 LYS A C 1
ATOM 691 O O . LYS A 1 86 ? -6.388 0.326 20.643 1.00 91.44 86 LYS A O 1
ATOM 696 N N . PHE A 1 87 ? -7.366 0.234 18.613 1.00 90.62 87 PHE A N 1
ATOM 697 C CA . PHE A 1 87 ? -7.565 -1.213 18.583 1.00 90.62 87 PHE A CA 1
ATOM 698 C C . PHE A 1 87 ? -6.519 -1.947 17.740 1.00 90.62 87 PHE A C 1
ATOM 700 O O . PHE A 1 87 ? -6.626 -3.157 17.582 1.00 90.62 87 PHE A O 1
ATOM 707 N N . ASN A 1 88 ? -5.521 -1.226 17.216 1.00 86.69 88 ASN A N 1
ATOM 708 C CA . ASN A 1 88 ? -4.518 -1.743 16.287 1.00 86.69 88 ASN A CA 1
ATOM 709 C C . ASN A 1 88 ? -5.161 -2.525 15.124 1.00 86.69 88 ASN A C 1
ATOM 711 O O . ASN A 1 88 ? -4.827 -3.681 14.870 1.00 86.69 88 ASN A O 1
ATOM 715 N N . LEU A 1 89 ? -6.157 -1.906 14.482 1.00 88.25 89 LEU A N 1
ATOM 716 C CA . LEU A 1 89 ? -6.969 -2.566 13.459 1.00 88.25 89 LEU A CA 1
ATOM 717 C C . LEU A 1 89 ? -6.165 -2.832 12.184 1.00 88.25 89 LEU A C 1
ATOM 719 O O . LEU A 1 89 ? -5.371 -1.993 11.757 1.00 88.25 89 LEU A O 1
ATOM 723 N N . ASP A 1 90 ? -6.456 -3.957 11.531 1.00 82.56 90 ASP A N 1
ATOM 724 C CA . ASP A 1 90 ? -5.958 -4.247 10.189 1.00 82.56 90 ASP A CA 1
ATOM 725 C C . ASP A 1 90 ? -6.565 -3.255 9.186 1.00 82.56 90 ASP A C 1
ATOM 727 O O . ASP A 1 90 ? -7.775 -3.239 8.937 1.00 82.56 90 ASP A O 1
ATOM 731 N N . LEU A 1 91 ? -5.704 -2.426 8.593 1.00 82.38 91 LEU A N 1
ATOM 732 C CA . LEU A 1 91 ? -6.096 -1.435 7.597 1.00 82.38 91 LEU A CA 1
ATOM 733 C C . LEU A 1 91 ? -6.813 -2.077 6.408 1.00 82.38 91 LEU A C 1
ATOM 735 O O . LEU A 1 91 ? -7.817 -1.537 5.949 1.00 82.38 91 LEU A O 1
ATOM 739 N N . ILE A 1 92 ? -6.354 -3.240 5.938 1.00 81.19 92 ILE A N 1
ATOM 740 C CA . ILE A 1 92 ? -6.945 -3.942 4.793 1.00 81.19 92 ILE A CA 1
ATOM 741 C C . ILE A 1 92 ? -8.400 -4.296 5.093 1.00 81.19 92 ILE A C 1
ATOM 743 O O . ILE A 1 92 ? -9.281 -4.138 4.244 1.00 81.19 92 ILE A O 1
ATOM 747 N N . GLU A 1 93 ? -8.664 -4.775 6.303 1.00 84.88 93 GLU A N 1
ATOM 748 C CA . GLU A 1 93 ? -10.007 -5.129 6.742 1.00 84.88 93 GLU A CA 1
ATOM 749 C C . GLU A 1 93 ? -10.899 -3.893 6.888 1.00 84.88 93 GLU A C 1
ATOM 751 O O . GLU A 1 93 ? -12.047 -3.899 6.435 1.00 84.88 93 GLU A O 1
ATOM 756 N N . VAL A 1 94 ? -10.353 -2.803 7.434 1.00 87.50 94 VAL A N 1
ATOM 757 C CA . VAL A 1 94 ? -11.070 -1.530 7.557 1.00 87.50 94 VAL A CA 1
ATOM 758 C C . VAL A 1 94 ? -11.469 -0.996 6.183 1.00 87.50 94 VAL A C 1
ATOM 760 O O . VAL A 1 94 ? -12.638 -0.688 5.969 1.00 87.50 94 VAL A O 1
ATOM 763 N N . PHE A 1 95 ? -10.558 -0.952 5.216 1.00 84.69 95 PHE A N 1
ATOM 764 C CA . PHE A 1 95 ? -10.869 -0.496 3.859 1.00 84.69 95 PHE A CA 1
ATOM 765 C C . PHE A 1 95 ? -11.882 -1.397 3.144 1.00 84.69 95 PHE A C 1
ATOM 767 O O . PHE A 1 95 ? -12.804 -0.885 2.506 1.00 84.69 95 PHE A O 1
ATOM 774 N N . LYS A 1 96 ? -11.779 -2.726 3.300 1.00 83.94 96 LYS A N 1
ATOM 775 C CA . LYS A 1 96 ? -12.805 -3.663 2.809 1.00 83.94 96 LYS A CA 1
ATOM 776 C C . LYS A 1 96 ? -14.181 -3.340 3.382 1.00 83.94 96 LYS A C 1
ATOM 778 O O . LYS A 1 96 ? -15.158 -3.377 2.641 1.00 83.94 96 LYS A O 1
ATOM 783 N N . SER A 1 97 ? -14.250 -2.970 4.661 1.00 87.31 97 SER A N 1
ATOM 784 C CA . SER A 1 97 ? -15.516 -2.646 5.326 1.00 87.31 97 SER A CA 1
ATOM 785 C C . SER A 1 97 ? -16.209 -1.379 4.816 1.00 87.31 97 SER A C 1
ATOM 787 O O . SER A 1 97 ? -17.403 -1.202 5.044 1.00 87.31 97 SER A O 1
ATOM 789 N N . PHE A 1 98 ? -15.480 -0.528 4.090 1.00 86.50 98 PHE A N 1
ATOM 790 C CA . PHE A 1 98 ? -16.007 0.658 3.410 1.00 86.50 98 PHE A CA 1
ATOM 791 C C . PHE A 1 98 ? -16.175 0.458 1.893 1.00 86.50 98 PHE A C 1
ATOM 793 O O . PHE A 1 98 ? -16.431 1.418 1.175 1.00 86.50 98 PHE A O 1
ATOM 800 N N . GLY A 1 99 ? -16.030 -0.772 1.387 1.00 81.00 99 GLY A N 1
ATOM 801 C CA . GLY A 1 99 ? -16.174 -1.073 -0.041 1.00 81.00 99 GLY A CA 1
ATOM 802 C C . GLY A 1 99 ? -14.928 -0.788 -0.887 1.00 81.00 99 G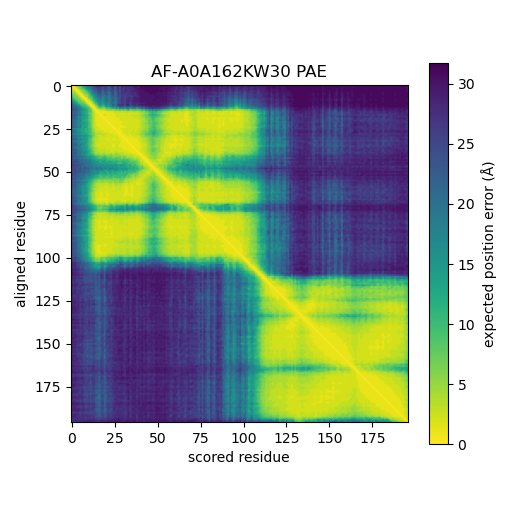LY A C 1
ATOM 803 O O . GLY A 1 99 ? -14.974 -0.942 -2.100 1.00 81.00 99 GLY A O 1
ATOM 804 N N . TYR A 1 100 ? -13.790 -0.446 -0.274 1.00 79.00 100 TYR A N 1
ATOM 805 C CA . TYR A 1 100 ? -12.507 -0.253 -0.971 1.00 79.00 100 TYR A CA 1
ATOM 806 C C . TYR A 1 100 ? -11.679 -1.543 -1.067 1.00 79.00 100 TYR A C 1
ATOM 808 O O . TYR A 1 100 ? -10.465 -1.508 -1.272 1.00 79.00 100 TYR A O 1
ATOM 816 N N . GLY A 1 101 ? -12.324 -2.699 -0.890 1.00 65.81 101 GLY A N 1
ATOM 817 C CA . GLY A 1 101 ? -11.661 -3.999 -0.870 1.00 65.81 101 GLY A CA 1
ATOM 818 C C . GLY A 1 101 ? -10.905 -4.316 -2.157 1.00 65.81 101 GLY A C 1
ATOM 819 O O . GLY A 1 101 ? -9.815 -4.879 -2.079 1.00 65.81 101 GLY A O 1
ATOM 820 N N . ASP A 1 102 ? -11.434 -3.900 -3.306 1.00 63.16 102 ASP A N 1
ATOM 821 C CA . ASP A 1 102 ? -10.855 -4.188 -4.623 1.00 63.16 102 ASP A CA 1
ATOM 822 C C . ASP A 1 102 ? -9.599 -3.350 -4.906 1.00 63.16 102 ASP A C 1
ATOM 824 O O . ASP A 1 102 ? -8.642 -3.842 -5.501 1.00 63.16 102 ASP A O 1
ATOM 828 N N . ILE A 1 103 ? -9.540 -2.124 -4.370 1.00 60.84 103 ILE A N 1
ATOM 829 C CA . ILE A 1 103 ? -8.374 -1.229 -4.487 1.00 60.84 103 ILE A CA 1
ATOM 830 C C . ILE A 1 103 ? -7.150 -1.833 -3.777 1.00 60.84 103 ILE A C 1
ATOM 832 O O . ILE A 1 103 ? -6.015 -1.677 -4.227 1.00 60.84 103 ILE A O 1
ATOM 836 N N . ILE A 1 104 ? -7.382 -2.564 -2.681 1.00 56.06 104 ILE A N 1
ATOM 837 C CA . ILE A 1 104 ? -6.329 -3.212 -1.885 1.00 56.06 104 ILE A CA 1
ATOM 838 C C . ILE A 1 104 ? -6.080 -4.651 -2.324 1.00 56.06 104 ILE A C 1
ATOM 840 O O . ILE A 1 104 ? -4.941 -5.113 -2.281 1.00 56.06 104 ILE A O 1
ATOM 844 N N . ALA A 1 105 ? -7.112 -5.377 -2.759 1.00 53.25 105 ALA A N 1
ATOM 845 C CA . ALA A 1 105 ? -6.966 -6.742 -3.253 1.00 53.25 105 ALA A CA 1
ATOM 846 C C . ALA A 1 105 ? -6.050 -6.819 -4.482 1.00 53.25 105 ALA A C 1
ATOM 848 O O . ALA A 1 105 ? -5.345 -7.815 -4.617 1.00 53.25 105 ALA A O 1
ATOM 849 N N . ASN A 1 106 ? -6.001 -5.760 -5.294 1.00 50.84 106 ASN A N 1
ATOM 850 C CA . ASN A 1 106 ? -5.085 -5.664 -6.428 1.00 50.84 106 ASN A CA 1
ATOM 851 C C . ASN A 1 106 ? -3.669 -5.191 -6.045 1.00 50.84 106 ASN A C 1
ATOM 853 O O . ASN A 1 106 ? -2.755 -5.379 -6.831 1.00 50.84 106 ASN A O 1
ATOM 857 N N . ASN A 1 107 ? -3.461 -4.622 -4.848 1.00 49.34 107 ASN A N 1
ATOM 858 C CA . ASN A 1 107 ? -2.179 -4.006 -4.465 1.00 49.34 107 ASN A CA 1
ATOM 859 C C . ASN A 1 107 ? -1.457 -4.654 -3.265 1.00 49.34 107 ASN A C 1
ATOM 861 O O . ASN A 1 107 ? -0.271 -4.410 -3.078 1.00 49.34 107 ASN A O 1
ATOM 865 N N . MET A 1 108 ? -2.128 -5.445 -2.415 1.00 48.56 108 MET A N 1
ATOM 866 C CA . MET A 1 108 ? -1.532 -5.935 -1.152 1.00 48.56 108 MET A CA 1
ATOM 867 C C . MET A 1 108 ? -1.870 -7.379 -0.765 1.00 48.56 108 MET A C 1
ATOM 869 O O . MET A 1 108 ? -1.518 -7.823 0.327 1.00 48.56 108 MET A O 1
ATOM 873 N N . LYS A 1 109 ? -2.565 -8.157 -1.602 1.00 43.81 109 LYS A N 1
ATOM 874 C CA . LYS A 1 109 ? -3.057 -9.482 -1.176 1.00 43.81 109 LYS A CA 1
ATOM 875 C C . LYS A 1 109 ? -2.022 -10.606 -1.170 1.00 43.81 109 LYS A C 1
ATOM 877 O O . LYS A 1 109 ? -2.403 -11.760 -0.980 1.00 43.81 109 LYS A O 1
ATOM 882 N N . GLN A 1 110 ? -0.740 -10.302 -1.304 1.00 43.31 110 GLN A N 1
ATOM 883 C CA . GLN A 1 110 ? 0.307 -11.275 -1.062 1.00 43.31 110 GLN A CA 1
ATOM 884 C C . GLN A 1 110 ? 1.511 -10.606 -0.391 1.00 43.31 110 GLN A C 1
ATOM 886 O O . GLN A 1 110 ? 2.105 -9.687 -0.938 1.00 43.31 110 GLN A O 1
ATOM 891 N N . ASN A 1 111 ? 1.966 -11.169 0.733 1.00 45.22 111 ASN A N 1
ATOM 892 C CA . ASN A 1 111 ? 3.351 -11.005 1.210 1.00 45.22 111 ASN A CA 1
ATOM 893 C C . ASN A 1 111 ? 4.389 -11.598 0.221 1.00 45.22 111 ASN A C 1
ATOM 895 O O . ASN A 1 111 ? 5.560 -11.748 0.551 1.00 45.22 111 ASN A O 1
ATOM 899 N N . SER A 1 112 ? 3.958 -11.944 -0.990 1.00 49.41 112 SER A N 1
ATOM 900 C CA . SER A 1 112 ? 4.751 -12.218 -2.173 1.00 49.41 112 SER A CA 1
ATOM 901 C C . SER A 1 112 ? 4.221 -11.318 -3.286 1.00 49.41 112 SER A C 1
ATOM 903 O O . SER A 1 112 ? 3.174 -11.606 -3.850 1.00 49.41 112 SER A O 1
ATOM 905 N N . ILE A 1 113 ? 4.915 -10.226 -3.600 1.00 53.91 113 ILE A N 1
ATOM 906 C CA . ILE A 1 113 ? 4.628 -9.481 -4.832 1.00 53.91 113 ILE A CA 1
ATOM 907 C C . ILE A 1 113 ? 4.789 -10.488 -5.978 1.00 53.91 113 ILE A C 1
ATOM 909 O O . ILE A 1 113 ? 5.884 -11.029 -6.163 1.00 53.91 113 ILE A O 1
ATOM 913 N N . LYS A 1 114 ? 3.703 -10.818 -6.689 1.00 62.56 114 LYS A N 1
ATOM 914 C CA . LYS A 1 114 ? 3.801 -11.694 -7.858 1.00 62.56 114 LYS A CA 1
ATOM 915 C C . LYS A 1 114 ? 4.535 -10.954 -8.963 1.00 62.56 114 LYS A C 1
ATOM 917 O O . LYS A 1 114 ? 4.538 -9.729 -9.017 1.00 62.56 114 LYS A O 1
ATOM 922 N N . GLN A 1 115 ? 5.113 -11.703 -9.889 1.00 59.81 115 GLN A N 1
ATOM 923 C CA . GLN A 1 115 ? 5.756 -11.131 -11.066 1.00 59.81 115 GLN A CA 1
ATOM 924 C C . GLN A 1 115 ? 4.809 -10.183 -11.835 1.00 59.81 115 GLN A C 1
ATOM 926 O O . GLN A 1 115 ? 5.194 -9.056 -12.131 1.00 59.81 115 GLN A O 1
ATOM 931 N N . ASP A 1 116 ? 3.543 -10.574 -12.014 1.00 64.50 116 ASP A N 1
ATOM 932 C CA . ASP A 1 116 ? 2.501 -9.742 -12.640 1.00 64.50 116 ASP A CA 1
ATOM 933 C C . ASP A 1 116 ? 2.197 -8.451 -11.845 1.00 64.50 116 ASP A C 1
ATOM 935 O O . ASP A 1 116 ? 1.872 -7.408 -12.423 1.00 64.50 116 ASP A O 1
ATOM 939 N N . ASP A 1 117 ? 2.352 -8.486 -10.516 1.00 66.06 117 ASP A N 1
ATOM 940 C CA . ASP A 1 117 ? 2.161 -7.318 -9.648 1.00 66.06 117 ASP A CA 1
ATOM 941 C C . ASP A 1 117 ? 3.317 -6.316 -9.832 1.00 66.06 117 ASP A C 1
ATOM 943 O O . ASP A 1 117 ? 3.086 -5.108 -9.851 1.00 66.06 117 ASP A O 1
ATOM 947 N N . ILE A 1 118 ? 4.557 -6.788 -10.038 1.00 70.31 118 ILE A N 1
ATOM 948 C CA . ILE A 1 118 ? 5.721 -5.927 -10.334 1.00 70.31 118 ILE A CA 1
ATOM 949 C C . ILE A 1 118 ? 5.505 -5.173 -11.649 1.00 70.31 118 ILE A C 1
ATOM 951 O O . ILE A 1 118 ? 5.745 -3.965 -11.716 1.00 70.31 118 ILE A O 1
ATOM 955 N N . GLU A 1 119 ? 5.028 -5.863 -12.687 1.00 72.81 119 GLU A N 1
ATOM 956 C CA . GLU A 1 119 ? 4.724 -5.234 -13.976 1.00 72.81 119 GLU A CA 1
ATOM 957 C C . GLU A 1 119 ? 3.625 -4.174 -13.850 1.00 72.81 119 GLU A C 1
ATOM 959 O O . GLU A 1 119 ? 3.731 -3.089 -14.428 1.00 72.81 119 GLU A O 1
ATOM 964 N N . THR A 1 120 ? 2.589 -4.470 -13.064 1.00 71.69 120 THR A N 1
ATOM 965 C CA . THR A 1 120 ? 1.477 -3.549 -12.800 1.00 71.69 120 THR A CA 1
ATOM 966 C C . THR A 1 120 ? 1.964 -2.307 -12.053 1.00 71.69 120 THR A C 1
ATOM 968 O O . THR A 1 120 ? 1.725 -1.184 -12.500 1.00 71.69 120 THR A O 1
ATOM 971 N N . ILE A 1 121 ? 2.754 -2.488 -10.989 1.00 76.00 121 ILE A N 1
ATOM 972 C CA . ILE A 1 121 ? 3.346 -1.390 -10.214 1.00 76.00 121 ILE A CA 1
ATOM 973 C C . ILE A 1 121 ? 4.209 -0.492 -11.111 1.00 76.00 121 ILE A C 1
ATOM 975 O O . ILE A 1 121 ? 4.094 0.735 -11.043 1.00 76.00 121 ILE A O 1
ATOM 979 N N . LEU A 1 122 ? 5.048 -1.077 -11.974 1.00 78.06 122 LEU A N 1
ATOM 980 C CA . LEU A 1 122 ? 5.890 -0.332 -12.919 1.00 78.06 122 LEU A CA 1
ATOM 981 C C . LEU A 1 122 ? 5.069 0.512 -13.893 1.00 78.06 122 LEU A C 1
ATOM 983 O O . LEU A 1 122 ? 5.427 1.664 -14.151 1.00 78.06 122 LEU A O 1
ATOM 987 N N . LYS A 1 123 ? 3.967 -0.032 -14.415 1.00 74.94 123 LYS A N 1
ATOM 988 C CA . LYS A 1 123 ? 3.090 0.671 -15.360 1.00 74.94 123 LYS A CA 1
ATOM 989 C C . LYS A 1 123 ? 2.343 1.821 -14.690 1.00 74.94 123 LYS A C 1
ATOM 991 O O . LYS A 1 123 ? 2.386 2.943 -15.201 1.00 74.94 123 LYS A O 1
ATOM 996 N N . GLU A 1 124 ? 1.738 1.574 -13.533 1.00 73.75 124 GLU A N 1
ATOM 997 C CA . GLU A 1 124 ? 0.836 2.520 -12.863 1.00 73.75 124 GLU A CA 1
ATOM 998 C C . GLU A 1 124 ? 1.559 3.623 -12.071 1.00 73.75 124 GLU A C 1
ATOM 1000 O O . GLU A 1 124 ? 0.986 4.682 -11.817 1.00 73.75 124 GLU A O 1
ATOM 1005 N N . THR A 1 125 ? 2.837 3.433 -11.728 1.00 79.12 125 THR A N 1
ATOM 1006 C CA . THR A 1 125 ? 3.589 4.382 -10.888 1.00 79.12 125 THR A CA 1
ATOM 1007 C C . THR A 1 125 ? 4.502 5.298 -11.705 1.00 79.12 125 THR A C 1
ATOM 1009 O O . THR A 1 125 ? 5.164 4.873 -12.653 1.00 79.12 125 THR A O 1
ATOM 1012 N N . ASN A 1 126 ? 4.614 6.571 -11.318 1.00 87.75 126 ASN A N 1
ATOM 1013 C CA . ASN A 1 126 ? 5.584 7.508 -11.898 1.00 87.75 126 ASN A CA 1
ATOM 1014 C C . ASN A 1 126 ? 6.964 7.348 -11.251 1.00 87.75 126 ASN A C 1
ATOM 1016 O O . ASN A 1 126 ? 7.364 8.134 -10.395 1.00 87.75 126 ASN A O 1
ATOM 1020 N N . PHE A 1 127 ? 7.695 6.315 -11.661 1.00 86.19 127 PHE A N 1
ATOM 1021 C CA . PHE A 1 127 ? 9.068 6.098 -11.219 1.00 86.19 127 PHE A CA 1
ATOM 1022 C C . PHE A 1 127 ? 10.018 7.123 -11.834 1.00 86.19 127 PHE A C 1
ATOM 1024 O O . PHE A 1 127 ? 10.092 7.256 -13.054 1.00 86.19 127 PHE A O 1
ATOM 1031 N N . GLU A 1 128 ? 10.776 7.813 -10.990 1.00 92.81 128 GLU A N 1
ATOM 1032 C CA . GLU A 1 128 ? 11.883 8.660 -11.418 1.00 92.81 128 GLU A CA 1
ATOM 1033 C C . GLU A 1 128 ? 13.188 7.869 -11.431 1.00 92.81 128 GLU A C 1
ATOM 1035 O O . GLU A 1 128 ? 13.551 7.222 -10.448 1.00 92.81 128 GLU A O 1
ATOM 1040 N N . ALA A 1 129 ? 13.919 7.964 -12.538 1.00 92.69 129 ALA A N 1
ATOM 1041 C CA . ALA A 1 129 ? 15.226 7.348 -12.703 1.00 92.69 129 ALA A CA 1
ATOM 1042 C C . ALA A 1 129 ? 16.274 8.401 -13.083 1.00 92.69 129 ALA A C 1
ATOM 1044 O O . ALA A 1 129 ? 15.928 9.421 -13.700 1.00 92.69 129 ALA A O 1
ATOM 1045 N N . PRO A 1 130 ? 17.556 8.165 -12.753 1.00 93.81 130 PRO A N 1
ATOM 1046 C CA . PRO A 1 130 ? 18.625 9.071 -13.132 1.00 93.81 130 PRO A CA 1
ATOM 1047 C C . PRO A 1 130 ? 18.742 9.194 -14.657 1.00 93.81 130 PRO A C 1
ATOM 1049 O O . PRO A 1 130 ? 18.436 8.275 -15.429 1.00 93.81 130 PRO A O 1
ATOM 1052 N N . ILE A 1 131 ? 19.169 10.369 -15.096 1.00 94.38 131 ILE A N 1
ATOM 1053 C CA . ILE A 1 131 ? 19.519 10.697 -16.473 1.00 94.38 131 ILE A CA 1
ATOM 1054 C C . ILE A 1 131 ? 20.665 11.703 -16.447 1.00 94.38 131 ILE A C 1
ATOM 1056 O O . ILE A 1 131 ? 20.728 12.538 -15.550 1.00 94.38 131 ILE A O 1
ATOM 1060 N N . ILE A 1 132 ? 21.578 11.630 -17.414 1.00 91.12 132 ILE A N 1
ATOM 1061 C CA . ILE A 1 132 ? 22.693 12.577 -17.509 1.00 91.12 132 ILE A CA 1
ATOM 1062 C C . ILE A 1 132 ? 22.381 13.591 -18.604 1.00 91.12 132 ILE A C 1
ATOM 1064 O O . ILE A 1 132 ? 22.360 13.236 -19.782 1.00 91.12 132 ILE A O 1
ATOM 1068 N N . ILE A 1 133 ? 22.187 14.849 -18.217 1.00 89.62 133 ILE A N 1
ATOM 1069 C CA . ILE A 1 133 ? 21.983 15.986 -19.119 1.00 89.62 133 ILE A CA 1
ATOM 1070 C C . ILE A 1 133 ? 23.148 16.950 -18.883 1.00 89.62 133 ILE A C 1
ATOM 1072 O O . ILE A 1 133 ? 23.393 17.382 -17.763 1.00 89.62 133 ILE A O 1
ATOM 1076 N N . ASP A 1 134 ? 23.942 17.204 -19.925 1.00 87.44 134 ASP A N 1
ATOM 1077 C CA . ASP A 1 134 ? 25.129 18.080 -19.884 1.00 87.44 134 ASP A CA 1
ATOM 1078 C C . ASP A 1 134 ? 26.090 17.815 -18.715 1.00 87.44 134 ASP A C 1
ATOM 1080 O O . ASP A 1 134 ? 26.613 18.722 -18.071 1.00 87.44 134 ASP A O 1
ATOM 1084 N N . GLY A 1 135 ? 26.321 16.528 -18.438 1.00 86.19 135 GLY A N 1
ATOM 1085 C CA . GLY A 1 135 ? 27.222 16.080 -17.376 1.00 86.19 135 GLY 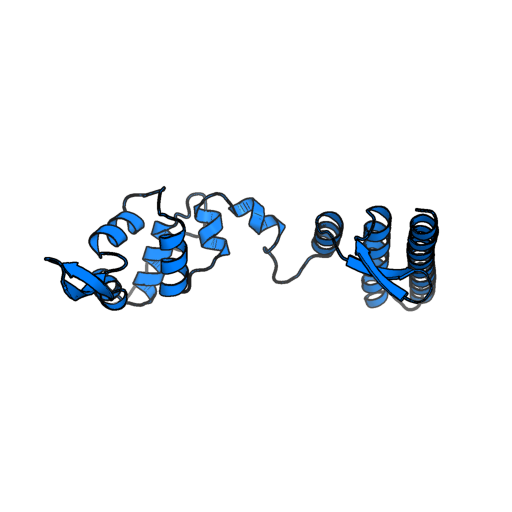A CA 1
ATOM 1086 C C . GLY A 1 135 ? 26.639 16.189 -15.966 1.00 86.19 135 GLY A C 1
ATOM 1087 O O . GLY A 1 135 ? 27.324 15.834 -15.011 1.00 86.19 135 GLY A O 1
ATOM 1088 N N . LYS A 1 136 ? 25.386 16.635 -15.822 1.00 89.31 136 LYS A N 1
ATOM 1089 C CA . LYS A 1 136 ? 24.654 16.662 -14.554 1.00 89.31 136 LYS A CA 1
ATOM 1090 C C . LYS A 1 136 ? 23.678 15.499 -14.483 1.00 89.31 136 LYS A C 1
ATOM 1092 O O . LYS A 1 136 ? 22.981 15.201 -15.450 1.00 89.31 136 LYS A O 1
ATOM 1097 N N . GLU A 1 137 ? 23.634 14.849 -13.327 1.00 92.94 137 GLU A N 1
ATOM 1098 C CA . GLU A 1 137 ? 22.628 13.836 -13.038 1.00 92.94 137 GLU A CA 1
ATOM 1099 C C . GLU A 1 137 ? 21.327 14.519 -12.606 1.00 92.94 137 GLU A C 1
ATOM 1101 O O . GLU A 1 137 ? 21.285 15.251 -11.617 1.00 92.94 137 GLU A O 1
ATOM 1106 N N . GLU A 1 138 ? 20.262 14.273 -13.357 1.00 93.44 138 GLU A N 1
ATOM 1107 C CA . GLU A 1 138 ? 18.902 14.682 -13.032 1.00 93.44 138 GLU A CA 1
ATOM 1108 C C . GLU A 1 138 ? 18.017 13.456 -12.827 1.00 93.44 138 GLU A C 1
ATOM 1110 O O . GLU A 1 138 ? 18.313 12.360 -13.301 1.00 93.44 138 GLU A O 1
ATOM 1115 N N . LYS A 1 139 ? 16.880 13.646 -12.158 1.00 93.56 139 LYS A N 1
ATOM 1116 C CA . LYS A 1 139 ? 15.821 12.641 -12.079 1.00 93.56 139 LYS A CA 1
ATOM 1117 C C . LYS A 1 139 ? 14.726 12.977 -13.078 1.00 93.56 139 LYS A C 1
ATOM 1119 O O . LYS A 1 139 ? 14.217 14.096 -13.093 1.00 93.56 139 LYS A O 1
ATOM 1124 N N . LYS A 1 140 ? 14.364 12.008 -13.918 1.00 93.44 140 LYS A N 1
ATOM 1125 C CA . LYS A 1 140 ? 13.219 12.121 -14.832 1.00 93.44 140 LYS A CA 1
ATOM 1126 C C . LYS A 1 140 ? 12.364 10.877 -14.745 1.00 93.44 140 LYS A C 1
ATOM 1128 O O . LYS A 1 140 ? 12.897 9.767 -14.642 1.00 93.44 140 LYS A O 1
ATOM 1133 N N . VAL A 1 141 ? 11.057 11.086 -14.848 1.00 93.56 141 VAL A N 1
ATOM 1134 C CA . VAL A 1 141 ? 10.063 10.016 -14.907 1.00 93.56 141 VAL A CA 1
ATOM 1135 C C . VAL A 1 141 ? 10.389 9.072 -16.067 1.00 93.56 141 VAL A C 1
ATOM 1137 O O . VAL A 1 141 ? 10.826 9.505 -17.137 1.00 93.56 141 VAL A O 1
ATOM 1140 N N . LEU A 1 142 ? 10.227 7.774 -15.831 1.00 93.44 142 LEU A N 1
ATOM 1141 C CA . LEU A 1 142 ? 10.353 6.745 -16.852 1.00 93.44 142 LEU A CA 1
ATOM 1142 C C . LEU A 1 142 ? 9.218 6.855 -17.868 1.00 93.44 142 LEU A C 1
ATOM 1144 O O . LEU A 1 142 ? 8.047 6.975 -17.501 1.00 93.44 142 LEU A O 1
ATOM 1148 N N . THR A 1 143 ? 9.557 6.753 -19.149 1.00 93.00 143 THR A N 1
ATOM 1149 C CA . THR A 1 143 ? 8.537 6.624 -20.200 1.00 93.00 143 THR A CA 1
ATOM 1150 C C . THR A 1 143 ? 7.842 5.260 -20.119 1.00 93.00 143 THR A C 1
ATOM 1152 O O . THR A 1 143 ? 8.385 4.312 -19.553 1.00 93.00 143 THR A O 1
ATOM 1155 N N . ASN A 1 144 ? 6.658 5.117 -20.727 1.00 90.38 144 ASN A N 1
ATOM 1156 C CA . ASN A 1 144 ? 5.961 3.820 -20.778 1.00 90.38 144 ASN A CA 1
ATOM 1157 C C . ASN A 1 144 ? 6.825 2.728 -21.425 1.00 90.38 144 ASN A C 1
ATOM 1159 O O . ASN A 1 144 ? 6.930 1.630 -20.895 1.00 90.38 144 ASN A O 1
ATOM 1163 N N . ASN A 1 145 ? 7.534 3.068 -22.503 1.00 91.81 145 ASN A N 1
ATOM 1164 C CA . ASN A 1 145 ? 8.467 2.154 -23.156 1.00 91.81 145 ASN A CA 1
ATOM 1165 C C . ASN A 1 145 ? 9.627 1.737 -22.230 1.00 91.81 145 ASN A C 1
ATOM 1167 O O . ASN A 1 145 ? 10.028 0.580 -22.210 1.00 91.81 145 ASN A O 1
ATOM 1171 N N . GLU A 1 146 ? 10.157 2.660 -21.424 1.00 93.94 146 GLU A N 1
ATOM 1172 C CA . GLU A 1 146 ? 11.207 2.347 -20.444 1.00 93.94 146 GLU A CA 1
ATOM 1173 C C . GLU A 1 146 ? 10.703 1.458 -19.307 1.00 93.94 146 GLU A C 1
ATOM 1175 O O . GLU A 1 146 ? 11.427 0.567 -18.864 1.00 93.94 146 GLU A O 1
ATOM 1180 N N . LYS A 1 147 ? 9.460 1.667 -18.861 1.00 92.69 147 LYS A N 1
ATOM 1181 C CA . LYS A 1 147 ? 8.800 0.805 -17.875 1.00 92.69 147 LYS A CA 1
ATOM 1182 C C . LYS A 1 147 ? 8.655 -0.625 -18.401 1.00 92.69 147 LYS A C 1
ATOM 1184 O O . LYS A 1 147 ? 8.998 -1.560 -17.682 1.00 92.69 147 LYS A O 1
ATOM 1189 N N . ASP A 1 148 ? 8.243 -0.793 -19.659 1.00 90.31 148 ASP A N 1
ATOM 1190 C CA . ASP A 1 148 ? 8.136 -2.110 -20.304 1.00 90.31 148 ASP A CA 1
ATOM 1191 C C . ASP A 1 148 ? 9.511 -2.791 -20.471 1.00 90.31 148 ASP A C 1
ATOM 1193 O O . ASP A 1 148 ? 9.654 -3.997 -20.239 1.00 90.31 148 ASP A O 1
ATOM 1197 N N . MET A 1 149 ? 10.558 -2.024 -20.803 1.00 93.75 149 MET A N 1
ATOM 1198 C CA . MET A 1 149 ? 11.937 -2.533 -20.847 1.00 93.75 149 MET A CA 1
ATOM 1199 C C . MET A 1 149 ? 12.407 -3.019 -19.471 1.00 93.75 149 MET A C 1
ATOM 1201 O O . MET A 1 149 ? 12.958 -4.111 -19.364 1.00 93.75 149 MET A O 1
ATOM 1205 N N . ILE A 1 150 ? 12.164 -2.248 -18.406 1.00 93.94 150 ILE A N 1
ATOM 1206 C CA . ILE A 1 150 ? 12.539 -2.629 -17.034 1.00 93.94 150 ILE A CA 1
ATOM 1207 C C . ILE A 1 150 ? 11.771 -3.868 -16.571 1.00 93.94 150 ILE A C 1
ATOM 1209 O O . ILE A 1 150 ? 12.375 -4.761 -15.976 1.00 93.94 150 ILE A O 1
ATOM 1213 N N . ALA A 1 151 ? 10.475 -3.956 -16.875 1.00 90.81 151 ALA A N 1
ATOM 1214 C CA . ALA A 1 151 ? 9.680 -5.150 -16.602 1.00 90.81 151 ALA A CA 1
ATOM 1215 C C . ALA A 1 151 ? 10.291 -6.389 -17.282 1.00 90.81 151 ALA A C 1
ATOM 1217 O O . ALA A 1 151 ? 10.484 -7.424 -16.645 1.00 90.81 151 ALA A O 1
ATOM 1218 N N . THR A 1 152 ? 10.702 -6.255 -18.546 1.00 91.44 152 THR A N 1
ATOM 1219 C CA . THR A 1 152 ? 11.365 -7.336 -19.293 1.00 91.44 152 THR A CA 1
ATOM 1220 C C . THR A 1 152 ? 12.701 -7.741 -18.659 1.00 91.44 152 THR A C 1
ATOM 1222 O O . THR A 1 152 ? 12.944 -8.931 -18.464 1.00 91.44 152 THR A O 1
ATOM 1225 N N . ILE A 1 153 ? 13.536 -6.768 -18.277 1.00 94.62 153 ILE A N 1
ATOM 1226 C CA . ILE A 1 153 ? 14.823 -7.005 -17.600 1.00 94.62 153 ILE A CA 1
ATOM 1227 C C . ILE A 1 153 ? 14.609 -7.777 -16.292 1.00 94.62 153 ILE A C 1
ATOM 1229 O O . ILE A 1 153 ? 15.283 -8.776 -16.050 1.00 94.62 153 ILE A O 1
ATOM 1233 N N . LEU A 1 154 ? 13.659 -7.352 -15.455 1.00 92.12 154 LEU A N 1
ATOM 1234 C CA . LEU A 1 154 ? 13.349 -8.023 -14.187 1.00 92.12 154 LEU A CA 1
ATOM 1235 C C . LEU A 1 154 ? 12.883 -9.466 -14.406 1.00 92.12 154 LEU A C 1
ATOM 1237 O O . LEU A 1 154 ? 13.354 -10.380 -13.727 1.00 92.12 154 LEU A O 1
ATOM 1241 N N . ASN A 1 155 ? 12.017 -9.684 -15.396 1.00 89.31 155 ASN A N 1
ATOM 1242 C CA . ASN A 1 155 ? 11.545 -11.015 -15.761 1.00 89.31 155 ASN A CA 1
ATOM 1243 C C . ASN A 1 155 ? 12.691 -11.939 -16.185 1.00 89.31 155 ASN A C 1
ATOM 1245 O O . ASN A 1 155 ? 12.715 -13.111 -15.807 1.00 89.31 155 ASN A O 1
ATOM 1249 N N . ASP A 1 156 ? 13.653 -11.427 -16.948 1.00 90.62 156 ASP A N 1
ATOM 1250 C CA . ASP A 1 156 ? 14.813 -12.205 -17.373 1.00 90.62 156 ASP A CA 1
ATOM 1251 C C . ASP A 1 156 ? 15.790 -12.490 -16.224 1.00 90.62 156 ASP A C 1
ATOM 1253 O O . ASP A 1 156 ? 16.361 -13.579 -16.180 1.00 90.62 156 ASP A O 1
ATOM 1257 N N . VAL A 1 157 ? 15.927 -11.583 -15.249 1.00 93.06 157 VAL A N 1
ATOM 1258 C CA . VAL A 1 157 ? 16.681 -11.845 -14.007 1.00 93.06 157 VAL A CA 1
ATOM 1259 C C . VAL A 1 157 ? 16.053 -12.997 -13.220 1.00 93.06 157 VAL A C 1
ATOM 1261 O O . VAL A 1 157 ? 16.767 -13.892 -12.763 1.00 93.06 157 VAL A O 1
ATOM 1264 N N . PHE A 1 158 ? 14.725 -13.033 -13.090 1.00 90.00 158 PHE A N 1
ATOM 1265 C CA . PHE A 1 158 ? 14.053 -14.154 -12.428 1.00 90.00 158 PHE A CA 1
ATOM 1266 C C . PHE A 1 158 ? 14.201 -15.461 -13.215 1.00 90.00 158 PHE A C 1
ATOM 1268 O O . PHE A 1 158 ? 14.484 -16.500 -12.619 1.00 90.00 158 PHE A O 1
ATOM 1275 N N . LYS A 1 159 ? 14.099 -15.416 -14.552 1.00 88.75 159 LYS A N 1
ATOM 1276 C CA . LYS A 1 159 ? 14.348 -16.586 -15.414 1.00 88.75 159 LYS A CA 1
ATOM 1277 C C . LYS A 1 159 ? 15.777 -17.099 -15.294 1.00 88.75 159 LYS A C 1
ATOM 1279 O O . LYS A 1 159 ? 15.979 -18.311 -15.297 1.00 88.75 159 LYS A O 1
ATOM 1284 N N . TYR A 1 160 ? 16.759 -16.209 -15.172 1.00 90.44 160 TYR A N 1
ATOM 1285 C CA . TYR A 1 160 ? 18.151 -16.591 -14.955 1.00 90.44 160 TYR A CA 1
ATOM 1286 C C . TYR A 1 160 ? 18.300 -17.432 -13.681 1.00 90.44 160 TYR A C 1
ATOM 1288 O O . TYR A 1 160 ? 18.938 -18.480 -13.718 1.00 90.44 160 TYR A O 1
ATOM 1296 N N . GLY A 1 161 ? 17.639 -17.039 -12.587 1.00 88.62 161 GLY A N 1
ATOM 1297 C CA . GLY A 1 161 ? 17.693 -17.756 -11.307 1.00 88.62 161 GLY A CA 1
ATOM 1298 C C . GLY A 1 161 ? 17.154 -19.193 -11.334 1.00 88.62 161 GLY A C 1
ATOM 1299 O O . GLY A 1 161 ? 17.475 -19.969 -10.439 1.00 88.62 161 GLY A O 1
ATOM 1300 N N . ILE A 1 162 ? 16.365 -19.557 -12.351 1.00 90.88 162 ILE A N 1
ATOM 1301 C CA . ILE A 1 162 ? 15.810 -20.909 -12.543 1.00 90.88 162 ILE A CA 1
ATOM 1302 C C . ILE A 1 162 ? 16.322 -21.598 -13.819 1.00 90.88 162 ILE A C 1
ATOM 1304 O O . ILE A 1 162 ? 15.842 -22.672 -14.176 1.00 90.88 162 ILE A O 1
ATOM 1308 N N . SER A 1 163 ? 17.250 -20.966 -14.540 1.00 91.19 163 SER A N 1
ATOM 1309 C CA . SER A 1 163 ? 17.781 -21.489 -15.800 1.00 91.19 163 SER A CA 1
ATOM 1310 C C . SER A 1 163 ? 18.730 -22.658 -15.562 1.00 91.19 163 SER A C 1
ATOM 1312 O O . SER A 1 163 ? 19.479 -22.677 -14.587 1.00 91.19 163 SER A O 1
ATOM 1314 N N . ASN A 1 164 ? 18.726 -23.619 -16.484 1.00 90.81 164 ASN A N 1
ATOM 1315 C CA . ASN A 1 164 ? 19.721 -24.686 -16.509 1.00 90.81 164 ASN A CA 1
ATOM 1316 C C . ASN A 1 164 ? 20.987 -24.226 -17.260 1.00 90.81 164 ASN A C 1
ATOM 1318 O O . ASN A 1 164 ? 21.009 -23.162 -17.884 1.00 90.81 164 ASN A O 1
ATOM 1322 N N . GLU A 1 165 ? 22.051 -25.029 -17.203 1.00 87.31 165 GLU A N 1
ATOM 1323 C CA . GLU A 1 165 ? 23.341 -24.702 -17.832 1.00 87.31 165 GLU A CA 1
ATOM 1324 C C . GLU A 1 165 ? 23.237 -24.497 -19.352 1.00 87.31 165 GLU A C 1
ATOM 1326 O O . GLU A 1 165 ? 23.990 -23.714 -19.927 1.00 87.31 165 GLU A O 1
ATOM 1331 N N . GLU A 1 166 ? 22.269 -25.139 -20.005 1.00 86.50 166 GLU A N 1
ATOM 1332 C CA . GLU A 1 166 ? 22.050 -25.029 -21.449 1.00 86.50 166 GLU A CA 1
ATOM 1333 C C . GLU A 1 166 ? 21.384 -23.699 -21.840 1.00 86.50 166 GLU A C 1
ATOM 1335 O O . GLU A 1 166 ? 21.680 -23.141 -22.897 1.00 86.50 166 GLU A O 1
ATOM 1340 N N . SER A 1 167 ? 20.508 -23.149 -20.988 1.00 87.25 167 SER A N 1
ATOM 1341 C CA . SER A 1 167 ? 19.764 -21.915 -21.270 1.00 87.25 167 SER A CA 1
ATOM 1342 C C . SER A 1 167 ? 20.408 -20.651 -20.694 1.00 87.25 167 SER A C 1
ATOM 1344 O O . SER A 1 167 ? 20.035 -19.541 -21.083 1.00 87.25 167 SER A O 1
ATOM 1346 N N . ILE A 1 168 ? 21.384 -20.786 -19.791 1.00 92.81 168 ILE A N 1
ATOM 1347 C CA . ILE A 1 168 ? 21.954 -19.660 -19.038 1.00 92.81 168 ILE A CA 1
ATOM 1348 C C . ILE A 1 168 ? 22.593 -18.594 -19.940 1.00 92.81 168 ILE A C 1
ATOM 1350 O O . ILE A 1 168 ? 22.345 -17.400 -19.767 1.00 92.81 168 ILE A O 1
ATOM 1354 N N . VAL A 1 169 ? 23.362 -19.011 -20.952 1.00 92.00 169 VAL A N 1
ATOM 1355 C CA . VAL A 1 169 ? 24.062 -18.100 -21.875 1.00 92.00 169 VAL A CA 1
ATOM 1356 C C . VAL A 1 169 ? 23.065 -17.319 -22.729 1.00 92.00 169 VAL A C 1
ATOM 1358 O O . VAL A 1 169 ? 23.247 -16.123 -22.968 1.00 92.00 169 VAL A O 1
ATOM 1361 N N . TYR A 1 170 ? 21.981 -17.973 -23.150 1.00 91.62 170 TYR A N 1
ATOM 1362 C CA . TYR A 1 170 ? 20.910 -17.331 -23.903 1.00 91.62 170 TYR A CA 1
ATOM 1363 C C . TYR A 1 170 ? 20.209 -16.256 -23.064 1.00 91.62 170 TYR A C 1
ATOM 1365 O O . TYR A 1 170 ? 20.073 -15.116 -23.514 1.00 91.62 170 TYR A O 1
ATOM 1373 N N . VAL A 1 171 ? 19.831 -16.586 -21.823 1.00 91.25 171 VAL A N 1
ATOM 1374 C CA . VAL A 1 171 ? 19.165 -15.642 -20.911 1.00 91.25 171 VAL A CA 1
ATOM 1375 C C . VAL A 1 171 ? 20.072 -14.456 -20.578 1.00 91.25 171 VAL A C 1
ATOM 1377 O O . VAL A 1 171 ? 19.624 -13.314 -20.648 1.00 91.25 171 VAL A O 1
ATOM 1380 N N . LEU A 1 172 ? 21.361 -14.689 -20.307 1.00 92.81 172 LEU A N 1
ATOM 1381 C CA . LEU A 1 172 ? 22.330 -13.615 -20.059 1.00 92.81 172 LEU A CA 1
ATOM 1382 C C . LEU A 1 172 ? 22.506 -12.689 -21.267 1.00 92.81 172 LEU A C 1
ATOM 1384 O O . LEU A 1 172 ? 22.552 -11.470 -21.111 1.00 92.81 172 LEU A O 1
ATOM 1388 N N . THR A 1 173 ? 22.581 -13.253 -22.473 1.00 94.00 173 THR A N 1
ATOM 1389 C CA . THR A 1 173 ? 22.709 -12.463 -23.707 1.00 94.00 173 THR A CA 1
ATOM 1390 C C . THR A 1 173 ? 21.485 -11.575 -23.912 1.00 94.00 173 THR A C 1
ATOM 1392 O O . THR A 1 173 ? 21.619 -10.391 -24.223 1.00 94.00 173 THR A O 1
ATOM 1395 N N . LYS A 1 174 ? 20.287 -12.126 -23.697 1.00 94.06 174 LYS A N 1
ATOM 1396 C CA . LYS A 1 174 ? 19.036 -11.370 -23.775 1.00 94.06 174 LYS A CA 1
ATOM 1397 C C . LYS A 1 174 ? 18.999 -10.241 -22.738 1.00 94.06 174 LYS A C 1
ATOM 1399 O O . LYS A 1 174 ? 18.763 -9.097 -23.113 1.00 94.06 174 LYS A O 1
ATOM 1404 N N . LEU A 1 175 ? 19.356 -10.534 -21.486 1.00 94.81 175 LEU A N 1
ATOM 1405 C CA . LEU A 1 175 ? 19.410 -9.548 -20.406 1.00 94.81 175 LEU A CA 1
ATOM 1406 C C . LEU A 1 175 ? 20.358 -8.379 -20.732 1.00 94.81 175 LEU A C 1
ATOM 1408 O O . LEU A 1 175 ? 20.004 -7.218 -20.538 1.00 94.81 175 LEU A O 1
ATOM 1412 N N . LEU A 1 176 ? 21.553 -8.668 -21.260 1.00 95.69 176 LEU A N 1
ATOM 1413 C CA . LEU A 1 176 ? 22.517 -7.643 -21.678 1.00 95.69 176 LEU A CA 1
ATOM 1414 C C . LEU A 1 176 ? 21.966 -6.754 -22.800 1.00 95.69 176 LEU A C 1
ATOM 1416 O O . LEU A 1 176 ? 22.134 -5.533 -22.751 1.00 95.69 176 LEU A O 1
ATOM 1420 N N . ASN A 1 177 ? 21.288 -7.350 -23.782 1.00 96.00 177 ASN A N 1
ATOM 1421 C CA . ASN A 1 177 ? 20.660 -6.607 -24.872 1.00 96.00 177 ASN A CA 1
ATOM 1422 C C . ASN A 1 177 ? 19.531 -5.702 -24.362 1.00 96.00 177 ASN A C 1
ATOM 1424 O O . ASN A 1 177 ? 19.486 -4.526 -24.725 1.00 96.00 177 ASN A O 1
ATOM 1428 N N . ASP A 1 178 ? 18.665 -6.211 -23.483 1.00 95.44 178 ASP A N 1
ATOM 1429 C CA . ASP A 1 178 ? 17.543 -5.448 -22.928 1.00 95.44 178 ASP A CA 1
ATOM 1430 C C . ASP A 1 178 ? 18.047 -4.278 -22.052 1.00 95.44 178 ASP A C 1
ATOM 1432 O O . ASP A 1 178 ? 17.543 -3.154 -22.153 1.00 95.44 178 ASP A O 1
ATOM 1436 N N . MET A 1 179 ? 19.128 -4.479 -21.285 1.00 96.25 179 MET A N 1
ATOM 1437 C CA . MET A 1 179 ? 19.806 -3.400 -20.549 1.00 96.25 179 MET A CA 1
ATOM 1438 C C . MET A 1 179 ? 20.420 -2.331 -21.469 1.00 96.25 179 MET A C 1
ATOM 1440 O O . MET A 1 179 ? 20.338 -1.135 -21.166 1.00 96.25 179 MET A O 1
ATOM 1444 N N . ASP A 1 180 ? 21.030 -2.717 -22.594 1.00 96.56 180 ASP A N 1
ATOM 1445 C CA . ASP A 1 180 ? 21.589 -1.755 -23.552 1.00 96.56 180 ASP A CA 1
ATOM 1446 C C . ASP A 1 180 ? 20.487 -0.959 -24.274 1.00 96.56 180 ASP A C 1
ATOM 1448 O O . ASP A 1 180 ? 20.613 0.256 -24.456 1.00 96.56 180 ASP A O 1
ATOM 1452 N N . CYS A 1 181 ? 19.365 -1.605 -24.605 1.00 96.44 181 CYS A N 1
ATOM 1453 C CA . CYS A 1 181 ? 18.160 -0.951 -25.117 1.00 96.44 181 CYS A CA 1
ATOM 1454 C C . CYS A 1 181 ? 17.628 0.110 -24.144 1.00 96.44 181 CYS A C 1
ATOM 1456 O O . CYS A 1 181 ? 17.426 1.263 -24.541 1.00 96.44 181 CYS A O 1
ATOM 1458 N N . TYR A 1 182 ? 17.481 -0.235 -22.862 1.00 96.50 182 TYR A N 1
ATOM 1459 C CA . TYR A 1 182 ? 17.067 0.713 -21.827 1.00 96.50 182 TYR A CA 1
ATOM 1460 C C . TYR A 1 182 ? 18.041 1.898 -21.709 1.00 96.50 182 TYR A C 1
ATOM 1462 O O . TYR A 1 182 ? 17.632 3.062 -21.738 1.00 96.50 182 TYR A O 1
ATOM 1470 N N . LYS A 1 183 ? 19.352 1.628 -21.673 1.00 95.44 183 LYS A N 1
ATOM 1471 C CA . LYS A 1 183 ? 20.399 2.663 -21.651 1.00 95.44 183 LYS A CA 1
ATOM 1472 C C . LYS A 1 183 ? 20.300 3.613 -22.848 1.00 95.44 183 LYS A C 1
ATOM 1474 O O . LYS A 1 183 ? 20.436 4.827 -22.680 1.00 95.44 183 LYS A O 1
ATOM 1479 N N . LYS A 1 184 ? 20.080 3.086 -24.056 1.00 95.88 184 LYS A N 1
ATOM 1480 C CA . LYS A 1 184 ? 19.891 3.887 -25.276 1.00 95.88 184 LYS A CA 1
ATOM 1481 C C . LYS A 1 184 ? 18.634 4.754 -25.196 1.00 95.88 184 LYS A C 1
ATOM 1483 O O . LYS A 1 184 ? 18.703 5.916 -25.589 1.00 95.88 184 LYS A O 1
ATOM 1488 N N . SER A 1 185 ? 17.534 4.234 -24.644 1.00 95.94 185 SER A N 1
ATOM 1489 C CA . SER A 1 185 ? 16.311 5.017 -24.410 1.00 95.94 185 SER A CA 1
ATOM 1490 C C . SER A 1 185 ? 16.579 6.220 -23.504 1.00 95.94 185 SER A C 1
ATOM 1492 O O . SER A 1 185 ? 16.301 7.354 -23.897 1.00 95.94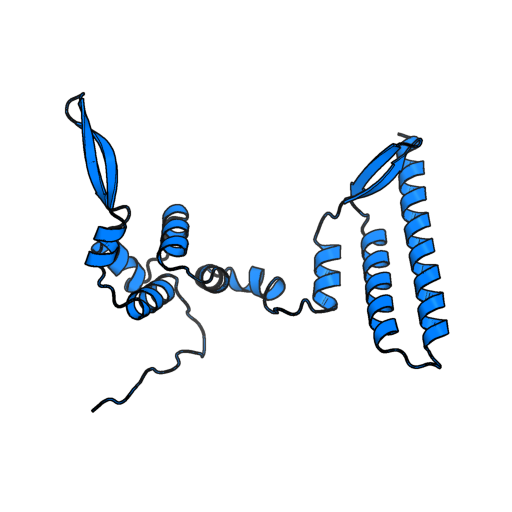 185 SER A O 1
ATOM 1494 N N . ARG A 1 186 ? 17.233 6.004 -22.351 1.00 94.44 186 ARG A N 1
ATOM 1495 C CA . ARG A 1 186 ? 17.580 7.096 -21.425 1.00 94.44 186 ARG A CA 1
ATOM 1496 C C . ARG A 1 186 ? 18.481 8.144 -22.070 1.00 94.44 186 ARG A C 1
ATOM 1498 O O . ARG A 1 186 ? 18.278 9.332 -21.855 1.00 94.44 186 ARG A O 1
ATOM 1505 N N . LYS A 1 187 ? 19.453 7.731 -22.890 1.00 93.50 187 LYS A N 1
ATOM 1506 C CA . LYS A 1 187 ? 20.299 8.673 -23.642 1.00 93.50 187 LYS A CA 1
ATOM 1507 C C . LYS A 1 187 ? 19.493 9.508 -24.633 1.00 93.50 187 LYS A C 1
ATOM 1509 O O . LYS A 1 187 ? 19.665 10.717 -24.675 1.00 93.50 187 LYS A O 1
ATOM 1514 N N . ARG A 1 188 ? 18.583 8.879 -25.379 1.00 93.94 188 ARG A N 1
ATOM 1515 C CA . ARG A 1 188 ? 17.732 9.577 -26.349 1.00 93.94 188 ARG A CA 1
ATOM 1516 C C . ARG A 1 188 ? 16.859 10.632 -25.677 1.00 93.94 188 ARG A C 1
ATOM 1518 O O . ARG A 1 188 ? 16.809 11.760 -26.149 1.00 93.94 188 ARG A O 1
ATOM 1525 N N . LEU A 1 189 ? 16.240 10.283 -24.548 1.00 93.19 189 LEU A N 1
ATOM 1526 C CA . LEU A 1 189 ? 15.466 11.234 -23.753 1.00 93.19 189 LEU A CA 1
ATOM 1527 C C . LEU A 1 189 ? 16.331 12.420 -23.300 1.00 93.19 189 LEU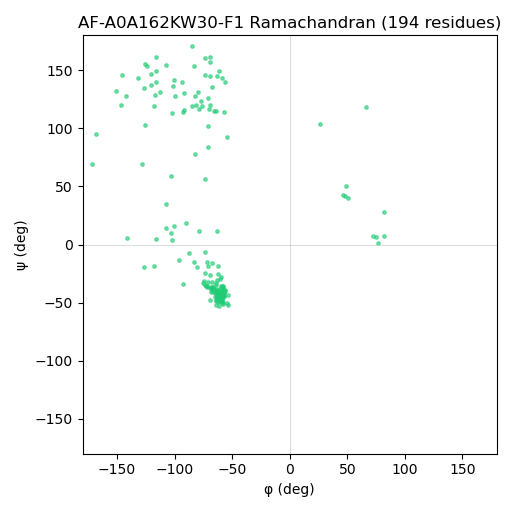 A C 1
ATOM 1529 O O . LEU A 1 189 ? 15.883 13.560 -23.363 1.00 93.19 189 LEU A O 1
ATOM 1533 N N . ALA A 1 190 ? 17.574 12.169 -22.881 1.00 92.56 190 ALA A N 1
ATOM 1534 C CA . ALA A 1 190 ? 18.499 13.226 -22.482 1.00 92.56 190 ALA A CA 1
ATOM 1535 C C . ALA A 1 190 ? 18.809 14.164 -23.654 1.00 92.56 190 ALA A C 1
ATOM 1537 O O . ALA A 1 190 ? 18.743 15.379 -23.501 1.00 92.56 190 ALA A O 1
ATOM 1538 N N . ASP A 1 191 ? 19.108 13.602 -24.826 1.00 91.81 191 ASP A N 1
ATOM 1539 C CA . ASP A 1 191 ? 19.424 14.364 -26.034 1.00 91.81 191 ASP A CA 1
ATOM 1540 C C . ASP A 1 191 ? 18.236 15.200 -26.524 1.00 91.81 191 ASP A C 1
ATOM 1542 O O . ASP A 1 191 ? 18.429 16.301 -27.035 1.00 91.81 191 ASP A O 1
ATOM 1546 N N . ASP A 1 192 ? 17.011 14.700 -26.369 1.00 90.19 192 ASP A N 1
ATOM 1547 C CA . ASP A 1 192 ? 15.803 15.437 -26.741 1.00 90.19 192 ASP A CA 1
ATOM 1548 C C . ASP A 1 192 ? 15.497 16.570 -25.755 1.00 90.19 192 ASP A C 1
ATOM 1550 O O . ASP A 1 192 ? 15.089 17.650 -26.177 1.00 90.19 192 ASP A O 1
ATOM 1554 N N . LEU A 1 193 ? 15.781 16.378 -24.464 1.00 88.06 193 LEU A N 1
ATOM 1555 C CA . LEU A 1 193 ? 15.644 17.423 -23.447 1.00 88.06 193 LEU A CA 1
ATOM 1556 C C . LEU A 1 193 ? 16.677 18.549 -23.591 1.00 88.06 193 LEU A C 1
ATOM 1558 O O . LEU A 1 193 ? 16.385 19.669 -23.199 1.00 88.06 193 LEU A O 1
ATOM 1562 N N . LYS A 1 194 ? 17.851 18.286 -24.179 1.00 85.25 194 LYS A N 1
ATOM 1563 C CA . LYS A 1 194 ? 18.858 19.324 -24.482 1.00 85.25 194 LYS A CA 1
ATOM 1564 C C . LYS A 1 194 ? 18.457 20.270 -25.614 1.00 85.25 194 LYS A C 1
ATOM 1566 O O . LYS A 1 194 ? 19.088 21.308 -25.790 1.00 85.25 194 LYS A O 1
ATOM 1571 N N . LYS A 1 195 ? 17.492 19.874 -26.448 1.00 74.25 195 LYS A N 1
ATOM 1572 C CA . LYS A 1 195 ? 17.045 20.657 -27.614 1.00 74.25 195 LYS A CA 1
ATOM 1573 C C . LYS A 1 195 ? 15.937 21.660 -27.269 1.00 74.25 195 LYS A C 1
ATOM 1575 O O . LYS A 1 195 ? 15.548 22.419 -28.154 1.00 74.25 195 LYS A O 1
ATOM 1580 N N . ILE A 1 196 ? 15.414 21.611 -26.042 1.00 59.69 196 ILE A N 1
ATOM 1581 C CA . ILE A 1 196 ? 14.360 22.483 -25.502 1.00 59.69 196 ILE A CA 1
ATOM 1582 C C . ILE A 1 196 ? 15.021 23.565 -24.652 1.00 59.69 196 ILE A C 1
ATOM 1584 O O . ILE A 1 196 ? 14.622 24.738 -24.805 1.00 59.69 196 ILE A O 1
#

InterPro domains:
  IPR001387 Cro/C1-type, helix-turn-helix domain [PS50943] (59-94)
  IPR001387 Cro/C1-type, helix-turn-helix domain [cd00093] (18-94)
  IPR010982 Lambda repressor-like, DNA-binding domain superfamily [G3DSA:1.10.260.40] (2-100)

Secondary structure (DSSP, 8-state):
----------SSS---HHHHHHHHHHHTT--HHHHHHHTEEEEEEEETTEEEEEEEESS-HHHHHHHHHS------HHHHHHHHHHHT--HHHHHHHTT-HHHHHTTSS-SS--HHHHHHHHHHS--EEEEEETTEEEEEEPPHHHHHHHHHHHHHHHHHHT--TTTHHHHHHHHHHHHHHHHHHHHHHHHHHTT-

pLDDT: mean 82.14, std 16.45, range [32.56, 96.56]

Solvent-accessible surface area (backbone atoms only — not comparable to full-atom values): 11624 Å² total; per-residue (Å²): 134,89,79,85,80,82,70,81,87,80,74,86,93,76,68,39,59,21,53,54,51,49,51,46,38,57,74,70,71,53,53,54,62,55,52,18,61,75,40,45,42,81,40,81,42,76,56,97,90,36,86,41,80,40,82,43,55,80,47,47,36,68,60,52,49,38,35,43,70,63,75,56,83,85,67,53,67,71,57,50,55,51,48,34,66,74,60,68,52,60,62,69,59,48,38,35,31,73,71,45,36,65,72,43,57,77,72,62,75,45,104,55,81,45,74,71,49,53,46,48,51,47,69,77,44,87,50,67,42,81,39,65,48,96,88,39,82,44,76,43,66,61,49,71,68,50,35,53,41,50,43,51,39,52,53,39,54,56,48,50,78,73,47,51,87,86,48,40,64,59,44,51,53,51,42,54,51,44,51,50,52,44,54,50,49,52,49,50,55,32,60,57,59,72,76,111

Foldseek 3Di:
DDDDDPPPPPDDDALAPLQQLVVLCVVVVDALQRLQVVQWDFDFDQDPNDTDTDTDGPDHSVRSVCRNPVSPLDDDPVVSVVSCVSSVTDPLSNCVNNVNNVVCCLQPVDPDCDLVNLLVCLQVDFDWDWAAAPNDTDTDTDDNVLSVLVSVLVVLVVVCVVDDPVCNVVSVVVNVVSVVVSVVVRNVVNVVVNVD